Protein AF-A0A3P7K8M2-F1 (afdb_monomer_lite)

Foldseek 3Di:
DQVQLVQCVVCLQQVHDGDPDPVVVVVVVVVDDDDDDDDDPPDDDDPDPVSVVVVVVPPPDPVVVVVVVVVVVVVVPDDPVPDDHTDDDDDDLPDPPNSNLVNQQVVVQVVCVVVVHDGDDSVVSSCVVVVDDDDDVVVVVVVVVLVVVQVVQQDDPVPDTDPHDQQVDWDWDADVVVRDIDTDGDDDDDDDDDPCVVPPDDDPPPPDDD

pLDDT: mean 86.52, std 13.87, range [34.62, 98.0]

InterPro domains:
  IPR019572 Ubiquitin-activating enzyme, SCCH domain [PF10585] (1-126)
  IPR035985 Ubiquitin-activating enzyme-like [SSF69572] (2-187)
  IPR042063 Ubiquitin-activating enzyme E1, SCCH domain [G3DSA:1.10.10.2660] (1-133)

Organism: Onchocerca ochengi (NCBI:txid42157)

Radius of gyration: 31.39 Å; chains: 1; bounding box: 79×56×67 Å

Sequence (210 aa):
NFVWAASILRAQQYGIAPIIDKRKFLAVLKEIHPPPFMPKSDIKIAVTEAEAKQEEKAVADDDVDEKLQSVMMNLAKLNKKMTKPLISIDFEKDDDTNHHMEFITAASNLRADNYQIAPADVMKTKQIAGRIIPAIATTTAAVAGLACIELYKMIGNGNRLPNVPLAVFKNGFLNLALPFFGFSEPIAAPKKKMDISRFGIDSKYRDRRK

Structure (mmCIF, N/CA/C/O backbone):
data_AF-A0A3P7K8M2-F1
#
_entry.id   AF-A0A3P7K8M2-F1
#
loop_
_atom_site.group_PDB
_atom_site.id
_atom_site.type_symbol
_atom_site.label_atom_id
_atom_site.label_alt_id
_atom_site.label_comp_id
_atom_site.label_asym_id
_atom_site.label_en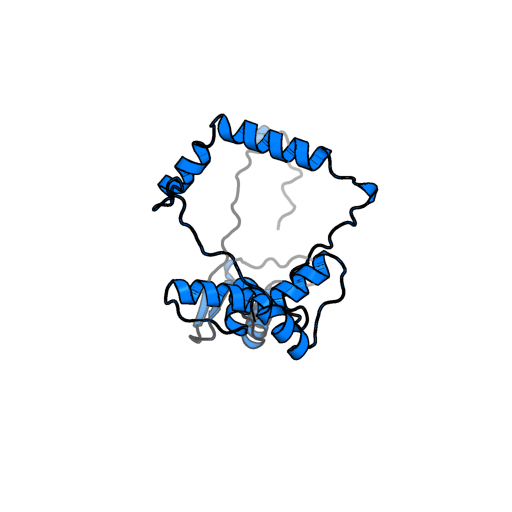tity_id
_atom_site.label_seq_id
_atom_site.pdbx_PDB_ins_code
_atom_site.Cartn_x
_atom_site.Cartn_y
_atom_site.Cartn_z
_atom_site.occupancy
_atom_site.B_iso_or_equiv
_atom_site.auth_seq_id
_atom_site.auth_comp_id
_atom_site.auth_asym_id
_atom_site.auth_atom_id
_atom_site.pdbx_PDB_model_num
ATOM 1 N N . ASN A 1 1 ? -15.699 -8.794 8.020 1.00 89.19 1 ASN A N 1
ATOM 2 C CA . ASN A 1 1 ? -14.260 -8.843 8.370 1.00 89.19 1 ASN A CA 1
ATOM 3 C C . ASN A 1 1 ? -13.745 -7.632 9.141 1.00 89.19 1 ASN A C 1
ATOM 5 O O . ASN A 1 1 ? -12.845 -7.828 9.939 1.00 89.19 1 ASN A O 1
ATOM 9 N N . PHE A 1 2 ? -14.305 -6.420 9.001 1.00 96.62 2 PHE A N 1
ATOM 10 C CA . PHE A 1 2 ? -13.781 -5.232 9.702 1.00 96.62 2 PHE A CA 1
ATOM 11 C C . PHE A 1 2 ? -13.648 -5.412 11.224 1.00 96.62 2 PHE A C 1
ATOM 13 O O . PHE A 1 2 ? -12.542 -5.344 11.745 1.00 96.62 2 PHE A O 1
ATOM 20 N N . VAL A 1 3 ? -14.746 -5.724 11.925 1.00 95.94 3 VAL A N 1
ATOM 21 C CA . VAL A 1 3 ? -14.735 -5.918 13.392 1.00 95.94 3 VAL A CA 1
ATOM 22 C C . VAL A 1 3 ? -13.826 -7.080 13.806 1.00 95.94 3 VAL A C 1
ATOM 24 O O . VAL A 1 3 ? -13.137 -6.994 14.815 1.00 95.94 3 VAL A O 1
ATOM 27 N N . TRP A 1 4 ? -13.790 -8.144 13.001 1.00 95.62 4 TRP A N 1
ATOM 28 C CA . TRP A 1 4 ? -12.929 -9.306 13.221 1.00 95.62 4 TRP A CA 1
ATOM 29 C C . TRP A 1 4 ? -11.447 -8.913 13.223 1.00 95.62 4 TRP A C 1
ATOM 31 O O . TRP A 1 4 ? -10.786 -9.027 14.254 1.00 95.62 4 TRP A O 1
ATOM 41 N N . ALA A 1 5 ? -10.955 -8.359 12.112 1.00 95.94 5 ALA A N 1
ATOM 42 C CA . ALA A 1 5 ? -9.565 -7.932 11.985 1.00 95.94 5 ALA A CA 1
ATOM 43 C C . ALA A 1 5 ? -9.218 -6.829 13.001 1.00 95.94 5 ALA A C 1
ATOM 45 O O . ALA A 1 5 ? -8.189 -6.903 13.666 1.00 95.94 5 ALA A O 1
ATOM 46 N N . ALA A 1 6 ? -10.118 -5.862 13.215 1.00 96.75 6 ALA A N 1
ATOM 47 C CA . ALA A 1 6 ? -9.943 -4.812 14.216 1.00 96.75 6 ALA A CA 1
ATOM 48 C C . ALA A 1 6 ? -9.770 -5.378 15.632 1.00 96.75 6 ALA A C 1
ATOM 50 O O . ALA A 1 6 ? -8.931 -4.891 16.383 1.00 96.75 6 ALA A O 1
ATOM 51 N N . SER A 1 7 ? -10.539 -6.408 16.001 1.00 96.31 7 SER A N 1
ATOM 52 C CA . SER A 1 7 ? -10.447 -7.023 17.328 1.00 96.31 7 SER A CA 1
ATOM 53 C C . SER A 1 7 ? -9.110 -7.732 17.552 1.00 96.31 7 SER A C 1
ATOM 55 O O . SER A 1 7 ? -8.545 -7.622 18.638 1.00 96.31 7 SER A O 1
ATOM 57 N N . ILE A 1 8 ? -8.567 -8.386 16.519 1.00 96.25 8 ILE A N 1
ATOM 58 C CA . ILE A 1 8 ? -7.268 -9.067 16.578 1.00 96.25 8 ILE A CA 1
ATOM 59 C C . ILE A 1 8 ? -6.140 -8.042 16.713 1.00 96.25 8 ILE A C 1
ATOM 61 O O . ILE A 1 8 ? -5.329 -8.140 17.634 1.00 96.25 8 ILE A O 1
ATOM 65 N N . LEU A 1 9 ? -6.143 -7.008 15.867 1.00 96.69 9 LEU A N 1
ATOM 66 C CA . LEU A 1 9 ? -5.163 -5.920 15.918 1.00 96.69 9 LEU A CA 1
ATOM 67 C C . LEU A 1 9 ? -5.230 -5.167 17.252 1.00 96.69 9 LEU A C 1
ATOM 69 O O . LEU A 1 9 ? -4.208 -4.853 17.864 1.00 96.69 9 LEU A O 1
ATOM 73 N N . ARG A 1 10 ? -6.440 -4.929 17.766 1.00 96.06 10 ARG A N 1
ATOM 74 C CA . ARG A 1 10 ? -6.619 -4.303 19.076 1.00 96.06 10 ARG A CA 1
ATOM 75 C C . ARG A 1 10 ? -6.099 -5.194 20.201 1.00 96.06 10 ARG A C 1
ATOM 77 O O . ARG A 1 10 ? -5.451 -4.679 21.102 1.00 96.06 10 ARG A O 1
ATOM 84 N N . ALA A 1 11 ? -6.336 -6.504 20.156 1.00 95.62 11 ALA A N 1
ATOM 85 C CA . ALA A 1 11 ? -5.791 -7.436 21.141 1.00 95.62 11 ALA A CA 1
ATOM 86 C C . ALA A 1 11 ? -4.252 -7.443 21.121 1.00 95.62 11 ALA A C 1
ATOM 88 O O . ALA A 1 11 ? -3.633 -7.338 22.182 1.00 95.62 11 ALA A O 1
ATOM 89 N N . GLN A 1 12 ? -3.641 -7.442 19.930 1.00 95.00 12 GLN A N 1
ATOM 90 C CA . GLN A 1 12 ? -2.190 -7.326 19.751 1.00 95.00 12 GLN A CA 1
ATOM 91 C C . GLN A 1 12 ? -1.633 -6.042 20.378 1.00 95.00 12 GLN A C 1
ATOM 93 O O . GLN A 1 12 ? -0.657 -6.106 21.121 1.00 95.00 12 GLN A O 1
ATOM 98 N N . GLN A 1 13 ? -2.285 -4.895 20.165 1.00 95.50 13 GLN A N 1
ATOM 99 C CA . GLN A 1 13 ? -1.856 -3.612 20.734 1.00 95.50 13 GLN A CA 1
ATOM 100 C C . GLN A 1 13 ? -1.795 -3.631 22.276 1.00 95.50 13 GLN A C 1
ATOM 102 O O . GLN A 1 13 ? -0.966 -2.944 22.872 1.00 95.50 13 GLN A O 1
ATOM 107 N N . TYR A 1 14 ? -2.649 -4.426 22.929 1.00 94.50 14 TYR A N 1
ATOM 108 C CA . TYR A 1 14 ? -2.673 -4.594 24.388 1.00 94.50 14 TYR A CA 1
ATOM 109 C C . TYR A 1 14 ? -1.876 -5.813 24.883 1.00 94.50 14 TYR A C 1
ATOM 111 O O . TYR A 1 14 ? -1.808 -6.041 26.093 1.00 94.50 14 TYR A O 1
ATOM 119 N N . GLY A 1 15 ? -1.288 -6.608 23.983 1.00 92.44 15 GLY A N 1
ATOM 120 C CA . GLY A 1 15 ? -0.608 -7.858 24.330 1.00 92.44 15 GLY A CA 1
ATOM 121 C C . GLY A 1 15 ? -1.547 -8.923 24.910 1.00 92.44 15 GLY A C 1
ATOM 122 O O . GLY A 1 15 ? -1.148 -9.678 25.797 1.00 92.44 15 GLY A O 1
ATOM 123 N N . ILE A 1 16 ? -2.805 -8.956 24.461 1.00 94.19 16 ILE A N 1
ATOM 124 C CA . ILE A 1 16 ? -3.829 -9.918 24.890 1.00 94.19 16 ILE A CA 1
ATOM 125 C C . ILE A 1 16 ? -4.020 -10.964 23.788 1.00 94.19 16 ILE A C 1
ATOM 127 O O . ILE A 1 16 ? -3.966 -10.645 22.601 1.00 94.19 16 ILE A O 1
ATOM 131 N N . ALA A 1 17 ? -4.270 -12.218 24.172 1.00 93.75 17 ALA A N 1
ATOM 132 C CA . ALA A 1 17 ? -4.582 -13.275 23.217 1.00 93.75 17 ALA A CA 1
ATOM 133 C C . ALA A 1 17 ? -5.927 -12.992 22.505 1.00 93.75 17 ALA A C 1
ATOM 135 O O . ALA A 1 17 ? -6.945 -12.823 23.184 1.00 93.75 17 ALA A O 1
ATOM 136 N N . PRO A 1 18 ? -5.964 -12.942 21.161 1.00 94.00 18 PRO A N 1
ATOM 137 C CA . PRO A 1 18 ? -7.192 -12.681 20.419 1.00 94.00 18 PRO A CA 1
ATOM 138 C C . PRO A 1 18 ? -8.139 -13.889 20.420 1.00 94.00 18 PRO A C 1
ATOM 140 O O . PRO A 1 18 ? -7.728 -15.043 20.556 1.00 94.00 18 PRO A O 1
ATOM 143 N N . ILE A 1 19 ? -9.429 -13.633 20.194 1.00 93.12 19 ILE A N 1
ATOM 144 C CA . ILE A 1 19 ? -10.426 -14.686 19.968 1.00 93.12 19 ILE A CA 1
ATOM 145 C C . ILE A 1 19 ? -10.367 -15.102 18.493 1.00 93.12 19 ILE A C 1
ATOM 147 O O . ILE A 1 19 ? -10.917 -14.424 17.633 1.00 93.12 19 ILE A O 1
ATOM 151 N N . ILE A 1 20 ? -9.720 -16.234 18.207 1.00 92.25 20 ILE A N 1
ATOM 152 C CA . ILE A 1 20 ? -9.562 -16.776 16.839 1.00 92.25 20 ILE A CA 1
ATOM 153 C C . ILE A 1 20 ? -10.711 -17.739 16.466 1.00 92.25 20 ILE A C 1
ATOM 155 O O . ILE A 1 20 ? -10.916 -18.087 15.303 1.00 92.25 20 ILE A O 1
ATOM 159 N N . ASP A 1 21 ? -11.533 -18.144 17.437 1.00 94.50 21 ASP A N 1
ATOM 160 C CA . ASP A 1 21 ? -12.733 -18.939 17.172 1.00 94.50 21 ASP A CA 1
ATOM 161 C C . ASP A 1 21 ? -13.889 -18.042 16.702 1.00 94.50 21 ASP A C 1
ATOM 163 O O . ASP A 1 21 ? -14.490 -17.294 17.482 1.00 94.50 21 ASP A O 1
ATOM 167 N N . LYS A 1 22 ? -14.244 -18.172 15.419 1.00 91.50 22 LYS A N 1
ATOM 168 C CA . LYS A 1 22 ? -15.348 -17.432 14.792 1.00 91.50 22 LYS A CA 1
ATOM 169 C C . LYS A 1 22 ? -16.685 -17.627 15.510 1.00 91.50 22 LYS A C 1
ATOM 171 O O . LYS A 1 22 ? -17.480 -16.693 15.549 1.00 91.50 22 LYS A O 1
ATOM 176 N N . ARG A 1 23 ? -16.956 -18.802 16.092 1.00 94.31 23 ARG A N 1
ATOM 177 C CA . ARG A 1 23 ? -18.229 -19.057 16.791 1.00 94.31 23 ARG A CA 1
ATOM 178 C C . ARG A 1 23 ? -18.322 -18.236 18.071 1.00 94.31 23 ARG A C 1
ATOM 180 O O . ARG A 1 23 ? -19.343 -17.594 18.304 1.00 94.31 23 ARG A O 1
ATOM 187 N N . LYS A 1 24 ? -17.242 -18.211 18.859 1.00 94.06 24 LYS A N 1
ATOM 188 C CA . LYS A 1 24 ? -17.157 -17.403 20.086 1.00 94.06 24 LYS A CA 1
ATOM 189 C C . LYS A 1 24 ? -17.243 -15.914 19.780 1.00 94.06 24 LYS A C 1
ATOM 191 O O . LYS A 1 24 ? -17.988 -15.202 20.440 1.00 94.06 24 LYS A O 1
ATOM 196 N N . PHE A 1 25 ? -16.546 -15.459 18.743 1.00 94.06 25 PHE A N 1
ATOM 197 C CA . PHE A 1 25 ? -16.623 -14.069 18.301 1.00 94.06 25 PHE A CA 1
ATOM 198 C C . PHE A 1 25 ? -18.051 -13.648 17.925 1.00 94.06 25 PHE A C 1
ATOM 200 O O . PHE A 1 25 ? -18.522 -12.604 18.369 1.00 94.06 25 PHE A O 1
ATOM 207 N N . LEU A 1 26 ? -18.768 -14.474 17.154 1.00 93.75 26 LEU A N 1
ATOM 208 C CA . LEU A 1 26 ? -20.157 -14.189 16.783 1.00 93.75 26 LEU A CA 1
ATOM 209 C C . LEU A 1 26 ? -21.112 -14.218 17.983 1.00 93.75 26 LEU A C 1
ATOM 211 O O . LEU A 1 26 ? -22.101 -13.492 17.967 1.00 93.75 26 LEU A O 1
ATOM 215 N N . ALA A 1 27 ? -20.840 -15.038 19.002 1.00 94.94 27 ALA A N 1
ATOM 216 C CA . ALA A 1 27 ? -21.622 -15.039 20.236 1.00 94.94 27 ALA A CA 1
ATOM 217 C C . ALA A 1 27 ? -21.480 -13.702 20.980 1.00 94.94 27 ALA A C 1
ATOM 219 O O . ALA A 1 27 ? -22.489 -13.064 21.258 1.00 94.94 27 ALA A O 1
ATOM 220 N N . VAL A 1 28 ? -20.245 -13.226 21.180 1.00 94.19 28 VAL A N 1
ATOM 221 C CA . VAL A 1 28 ? -19.973 -11.926 21.822 1.00 94.19 28 VAL A CA 1
ATOM 222 C C . VAL A 1 28 ? -20.605 -10.775 21.038 1.00 94.19 28 VAL A C 1
ATOM 224 O O . VAL A 1 28 ? -21.207 -9.881 21.622 1.00 94.19 28 VAL A O 1
ATOM 227 N N . LEU A 1 29 ? -20.518 -10.801 19.705 1.00 92.44 29 LEU A N 1
ATOM 228 C CA . LEU A 1 29 ? -21.066 -9.731 18.870 1.00 92.44 29 LEU A CA 1
ATOM 229 C C . LEU A 1 29 ? -22.588 -9.568 19.030 1.00 92.44 29 LEU A C 1
ATOM 231 O O . LEU A 1 29 ? -23.084 -8.452 18.925 1.00 92.44 29 LEU A O 1
ATOM 235 N N . LYS A 1 30 ? -23.322 -10.655 19.301 1.00 94.38 30 LYS A N 1
ATOM 236 C CA . LYS A 1 30 ? -24.781 -10.621 19.510 1.00 94.38 30 LYS A CA 1
ATOM 237 C C . LYS A 1 30 ? -25.192 -9.988 20.838 1.00 94.38 30 LYS A C 1
ATOM 239 O O . LYS A 1 30 ? -26.323 -9.535 20.960 1.00 94.38 30 LYS A O 1
ATOM 244 N N . GLU A 1 31 ? -24.305 -9.979 21.825 1.00 95.25 31 GLU A N 1
ATOM 245 C CA . GLU A 1 31 ? -24.579 -9.399 23.144 1.00 95.25 31 GLU A CA 1
ATOM 246 C C . GLU A 1 31 ? -24.384 -7.873 23.152 1.00 95.25 31 GLU A C 1
ATOM 248 O O . GLU A 1 31 ? -24.897 -7.174 24.029 1.00 95.25 31 GLU A O 1
ATOM 253 N N . ILE A 1 32 ? -23.675 -7.333 22.156 1.00 93.56 32 ILE A N 1
ATOM 254 C CA . ILE A 1 32 ? -23.360 -5.908 22.056 1.00 93.56 32 ILE A CA 1
ATOM 255 C C . ILE A 1 32 ? -24.539 -5.147 21.445 1.00 93.56 32 ILE A C 1
ATOM 257 O O . ILE A 1 32 ? -24.898 -5.346 20.287 1.00 93.56 32 ILE A O 1
ATOM 261 N N . HIS A 1 33 ? -25.076 -4.200 22.212 1.00 93.25 33 HIS A N 1
ATOM 262 C CA . HIS A 1 33 ? -26.150 -3.307 21.784 1.00 93.25 33 HIS A CA 1
ATOM 263 C C . HIS A 1 33 ? -25.619 -1.867 21.743 1.00 93.25 33 HIS A C 1
ATOM 265 O O . HIS A 1 33 ? -25.463 -1.248 22.799 1.00 93.25 33 HIS A O 1
ATOM 271 N N . PRO A 1 34 ? -25.273 -1.329 20.558 1.00 92.19 34 PRO A N 1
ATOM 272 C CA . PRO A 1 34 ? -24.786 0.039 20.455 1.00 92.19 34 PRO A CA 1
ATOM 273 C C . PRO A 1 34 ? -25.909 1.037 20.785 1.00 92.19 34 PRO A C 1
ATOM 275 O O . PRO A 1 34 ? -27.063 0.803 20.415 1.00 92.19 34 PRO A O 1
ATOM 278 N N . PRO A 1 35 ? -25.595 2.158 21.459 1.00 94.25 35 PRO A N 1
ATOM 279 C CA . PRO A 1 35 ? -26.579 3.203 21.704 1.00 94.25 35 PRO A CA 1
ATOM 280 C C . PRO A 1 35 ? -27.063 3.809 20.375 1.00 94.25 35 PRO A C 1
ATOM 282 O O . PRO A 1 35 ? -26.299 3.849 19.403 1.00 94.25 35 PRO A O 1
ATOM 285 N N . PRO A 1 36 ? -28.312 4.304 20.314 1.00 94.19 36 PRO A N 1
ATOM 286 C CA . PRO A 1 36 ? -28.826 4.956 19.118 1.00 94.19 36 PRO A CA 1
ATOM 287 C C . PRO A 1 36 ? -28.003 6.206 18.786 1.00 94.19 36 PRO A C 1
ATOM 289 O O . PRO A 1 36 ? -27.583 6.953 19.672 1.00 94.19 36 PRO A O 1
ATOM 292 N N . PHE A 1 37 ? -27.784 6.445 17.493 1.00 94.00 37 PHE A N 1
ATOM 293 C CA . PHE A 1 37 ? -27.099 7.646 17.028 1.00 94.00 37 PHE A CA 1
ATOM 294 C C . PHE A 1 37 ? -27.989 8.879 17.227 1.00 94.00 37 PHE A C 1
ATOM 296 O O . PHE A 1 37 ? -29.125 8.908 16.756 1.00 94.00 37 PHE A O 1
ATOM 303 N N . MET A 1 38 ? -27.455 9.909 17.886 1.00 91.75 38 MET A N 1
ATOM 304 C CA . MET A 1 38 ? -28.099 11.216 18.016 1.00 91.75 38 MET A CA 1
ATOM 305 C C . MET A 1 38 ? -27.247 12.277 17.304 1.00 91.75 38 MET A C 1
ATOM 307 O O . MET A 1 38 ? -26.095 12.480 17.704 1.00 91.75 38 MET A O 1
ATOM 311 N N . PRO A 1 39 ? -27.767 12.945 16.255 1.00 88.94 39 PRO A N 1
ATOM 312 C CA . PRO A 1 39 ? -27.022 13.976 15.547 1.00 88.94 39 PRO A CA 1
ATOM 313 C C . PRO A 1 39 ? -26.812 15.191 16.454 1.00 88.94 39 PRO A C 1
ATOM 315 O O . PRO A 1 39 ? -27.724 15.621 17.159 1.00 88.94 39 PRO A O 1
ATOM 318 N N . LYS A 1 40 ? -25.601 15.748 16.430 1.00 89.12 40 LYS A N 1
ATOM 319 C CA . LYS A 1 40 ? -25.280 16.995 17.129 1.00 89.12 40 LYS A CA 1
ATOM 320 C C . LYS A 1 40 ? -25.449 18.167 16.167 1.00 89.12 40 LYS A C 1
ATOM 322 O O . LYS A 1 40 ? -24.943 18.105 15.050 1.00 89.12 40 LYS A O 1
ATOM 327 N N . SER A 1 41 ? -26.119 19.221 16.617 1.00 82.69 41 SER A N 1
ATOM 328 C CA . SER A 1 41 ? -26.416 20.414 15.814 1.00 82.69 41 SER A CA 1
ATOM 329 C C . SER A 1 41 ? -25.196 21.312 15.580 1.00 82.69 41 SER A C 1
ATOM 331 O O . SER A 1 41 ? -25.146 22.026 14.586 1.00 82.69 41 SER A O 1
ATOM 333 N N . ASP A 1 42 ? -24.199 21.245 16.465 1.00 81.56 42 ASP A N 1
ATOM 334 C CA . ASP A 1 42 ? -23.084 22.204 16.509 1.00 81.56 42 ASP A CA 1
ATOM 335 C C . ASP A 1 42 ? -21.840 21.743 15.726 1.00 81.56 42 ASP A C 1
ATOM 337 O O . ASP A 1 42 ? -20.745 22.273 15.907 1.00 81.56 42 ASP A O 1
ATOM 341 N N . ILE A 1 43 ? -21.975 20.726 14.868 1.00 81.06 43 ILE A N 1
ATOM 342 C CA . ILE A 1 43 ? -20.861 20.219 14.058 1.00 81.06 43 ILE A CA 1
ATOM 343 C C . ILE A 1 43 ? -20.850 20.948 12.715 1.00 81.06 43 ILE A C 1
ATOM 345 O O . ILE A 1 43 ? -21.719 20.729 11.872 1.00 81.06 43 ILE A O 1
ATOM 349 N N . LYS A 1 44 ? -19.827 21.778 12.494 1.00 81.31 44 LYS A N 1
ATOM 350 C CA . LYS A 1 44 ? -19.514 22.326 11.171 1.00 81.31 44 LYS A CA 1
ATOM 351 C C . LYS A 1 44 ? -18.780 21.273 10.343 1.00 81.31 44 LYS A C 1
ATOM 353 O O . LYS A 1 44 ? -17.894 20.587 10.848 1.00 81.31 44 LYS A O 1
ATOM 358 N N . ILE A 1 45 ? -19.185 21.122 9.087 1.00 83.88 45 ILE A N 1
ATOM 359 C CA . ILE A 1 45 ? -18.551 20.223 8.123 1.00 83.88 45 ILE A CA 1
ATOM 360 C C . ILE A 1 45 ? -18.112 21.090 6.951 1.00 83.88 45 ILE A C 1
ATOM 362 O O . ILE A 1 45 ? -18.960 21.594 6.215 1.00 83.88 45 ILE A O 1
ATOM 366 N N . ALA A 1 46 ? -16.802 21.257 6.787 1.00 85.88 46 ALA A N 1
ATOM 367 C CA . ALA A 1 46 ? -16.246 21.948 5.636 1.00 85.88 46 ALA A CA 1
ATOM 368 C C . ALA A 1 46 ? -16.660 21.247 4.334 1.00 85.88 46 ALA A C 1
ATOM 370 O O . ALA A 1 46 ? -16.526 20.027 4.194 1.00 85.88 46 ALA A O 1
ATOM 371 N N . VAL A 1 47 ? -17.148 22.026 3.371 1.00 87.69 47 VAL A N 1
ATOM 372 C CA . VAL A 1 47 ? -17.580 21.527 2.058 1.00 87.69 47 VAL A CA 1
ATOM 373 C C . VAL A 1 47 ? -16.442 21.641 1.046 1.00 87.69 47 VAL A C 1
ATOM 375 O O . VAL A 1 47 ? -16.367 20.861 0.096 1.00 87.69 47 VAL A O 1
ATOM 378 N N . THR A 1 48 ? -15.515 22.577 1.262 1.00 91.12 48 THR A N 1
ATOM 379 C CA . THR A 1 48 ? -14.349 22.782 0.398 1.00 91.12 48 THR A CA 1
ATOM 380 C C . THR A 1 48 ? -13.028 22.645 1.150 1.00 91.12 48 THR A C 1
ATOM 382 O O . THR A 1 48 ? -12.937 22.866 2.356 1.00 91.12 48 THR A O 1
ATOM 385 N N . GLU A 1 49 ? -11.952 22.343 0.420 1.00 86.38 49 GLU A N 1
ATOM 386 C CA . GLU A 1 49 ? -10.599 22.340 0.996 1.00 86.38 49 GLU A CA 1
ATOM 387 C C . GLU A 1 49 ? -10.172 23.723 1.512 1.00 86.38 49 GLU A C 1
ATOM 389 O O . GLU A 1 49 ? -9.358 23.818 2.430 1.00 86.38 49 GLU A O 1
ATOM 394 N N . ALA A 1 50 ? -10.691 24.801 0.913 1.00 85.38 50 ALA A N 1
ATOM 395 C CA . ALA A 1 50 ? -10.410 26.165 1.347 1.00 85.38 50 ALA A CA 1
ATOM 396 C C . ALA A 1 50 ? -11.059 26.458 2.707 1.00 85.38 50 ALA A C 1
ATOM 398 O O . ALA A 1 50 ? -10.387 26.996 3.585 1.00 85.38 50 ALA A O 1
ATOM 399 N N . GLU A 1 51 ? -12.315 26.041 2.894 1.00 82.69 51 GLU A N 1
ATOM 400 C CA . GLU A 1 51 ? -13.021 26.113 4.178 1.00 82.69 51 GLU A CA 1
ATOM 401 C C . GLU A 1 51 ? -12.328 25.254 5.238 1.00 82.69 51 GLU A C 1
ATOM 403 O O . GLU A 1 51 ? -12.054 25.750 6.325 1.00 82.69 51 GLU A O 1
ATOM 408 N N . ALA A 1 52 ? -11.928 24.020 4.907 1.00 80.75 52 ALA A N 1
ATOM 409 C CA . ALA A 1 52 ? -11.209 23.147 5.839 1.00 80.75 52 ALA A CA 1
ATOM 410 C C . ALA A 1 52 ? -9.894 23.784 6.335 1.00 80.75 52 ALA A C 1
ATOM 412 O O . ALA A 1 52 ? -9.605 23.789 7.530 1.00 80.75 52 ALA A O 1
ATOM 413 N N . LYS A 1 53 ? -9.119 24.403 5.432 1.00 79.88 53 LYS A N 1
ATOM 414 C CA . LYS A 1 53 ? -7.874 25.119 5.778 1.00 79.88 53 LYS A CA 1
ATOM 415 C C . LYS A 1 53 ? -8.108 26.412 6.561 1.00 79.88 53 LYS A C 1
ATOM 417 O O . LYS A 1 53 ? -7.199 26.884 7.245 1.00 79.88 53 LYS A O 1
ATOM 422 N N . GLN A 1 54 ? -9.272 27.040 6.407 1.00 72.75 54 GLN A N 1
ATOM 423 C CA . GLN A 1 54 ? -9.659 28.215 7.188 1.00 72.75 54 GLN A CA 1
ATOM 424 C C . GLN A 1 54 ? -10.108 27.811 8.593 1.00 72.75 54 GLN A C 1
ATOM 426 O O . GLN A 1 54 ? -9.696 28.457 9.554 1.00 72.75 54 GLN A O 1
ATOM 431 N N . GLU A 1 55 ? -10.864 26.719 8.721 1.00 66.19 55 GLU A N 1
ATOM 432 C CA . GLU A 1 55 ? -11.253 26.145 10.010 1.00 66.19 55 GLU A CA 1
ATOM 433 C C . GLU A 1 55 ? -10.028 25.702 10.817 1.00 66.19 55 GLU A C 1
ATOM 435 O O . GLU A 1 55 ? -9.936 26.067 11.982 1.00 66.19 55 GLU A O 1
ATOM 440 N N . GLU A 1 56 ? -9.025 25.060 10.199 1.00 64.94 56 GLU A N 1
ATOM 441 C CA . GLU A 1 56 ? -7.749 24.713 10.860 1.00 64.94 56 GLU A CA 1
ATOM 442 C C . GLU A 1 56 ? -7.024 25.924 11.477 1.00 64.94 56 GLU A C 1
ATOM 444 O O . GLU A 1 56 ? -6.324 25.784 12.479 1.00 64.94 56 GLU A O 1
ATOM 449 N N . LYS A 1 57 ? -7.184 27.120 10.896 1.00 60.38 57 LYS A N 1
ATOM 450 C CA . LYS A 1 57 ? -6.569 28.365 11.389 1.00 60.38 57 LYS A CA 1
ATOM 451 C C . LYS A 1 57 ? -7.436 29.117 12.397 1.00 60.38 57 LYS A C 1
ATOM 453 O O . LYS A 1 57 ? -6.912 29.972 13.104 1.00 60.38 57 LYS A O 1
ATOM 458 N N . ALA A 1 58 ? -8.736 28.836 12.435 1.00 57.59 58 ALA A N 1
ATOM 459 C CA . ALA A 1 58 ? -9.712 29.520 13.278 1.00 57.59 58 ALA A CA 1
ATOM 460 C C . ALA A 1 58 ? -9.905 28.858 14.655 1.00 57.59 58 ALA A C 1
ATOM 462 O O . ALA A 1 58 ? -10.622 29.408 15.484 1.00 57.59 58 ALA A O 1
ATOM 463 N N . VAL A 1 59 ? -9.257 27.715 14.927 1.00 56.09 59 VAL A N 1
ATOM 464 C CA . VAL A 1 59 ? -9.273 27.035 16.240 1.00 56.09 59 VAL A CA 1
ATOM 465 C C . VAL A 1 59 ? -8.344 27.738 17.248 1.00 56.09 59 VAL A C 1
ATOM 467 O O . VAL A 1 59 ? -7.424 27.143 17.801 1.00 56.09 59 VAL A O 1
ATOM 470 N N . ALA A 1 60 ? -8.568 29.031 17.458 1.00 52.72 60 ALA A N 1
ATOM 471 C CA . ALA A 1 60 ? -8.089 29.788 18.609 1.00 52.72 60 ALA A CA 1
ATOM 472 C C . ALA A 1 60 ? -9.341 30.232 19.380 1.00 52.72 60 ALA A C 1
ATOM 474 O O . ALA A 1 60 ? -9.785 31.369 19.248 1.00 52.72 60 ALA A O 1
ATOM 475 N N . ASP A 1 61 ? -9.971 29.281 20.069 1.00 57.91 61 ASP A N 1
ATOM 476 C CA . ASP A 1 61 ? -11.215 29.470 20.820 1.00 57.91 61 ASP A CA 1
ATOM 477 C C . ASP A 1 61 ? -10.993 28.995 22.265 1.00 57.91 61 ASP A C 1
ATOM 479 O O . ASP A 1 61 ? -10.446 27.906 22.470 1.00 57.91 61 ASP A O 1
ATOM 483 N N . ASP A 1 62 ? -11.395 29.798 23.255 1.00 56.16 62 ASP A N 1
ATOM 484 C CA . ASP A 1 62 ? -11.120 29.589 24.692 1.00 56.16 62 ASP A CA 1
ATOM 485 C C . ASP A 1 62 ? -11.664 28.233 25.224 1.00 56.16 62 ASP A C 1
ATOM 487 O O . ASP A 1 62 ? -11.127 27.658 26.172 1.00 56.16 62 ASP A O 1
ATOM 491 N N . ASP A 1 63 ? -12.680 27.653 24.570 1.00 67.81 63 ASP A N 1
ATOM 492 C CA . ASP A 1 63 ? -13.276 26.338 24.889 1.00 67.81 63 ASP A CA 1
ATOM 493 C C . ASP A 1 63 ? -12.323 25.151 24.609 1.00 67.81 63 ASP A C 1
ATOM 495 O O . ASP A 1 63 ? -12.418 24.080 25.222 1.00 67.81 63 ASP A O 1
ATOM 499 N N . VAL A 1 64 ? -11.355 25.318 23.701 1.00 71.50 64 VAL A N 1
ATOM 500 C CA . VAL A 1 64 ? -10.357 24.277 23.405 1.00 71.50 64 VAL A CA 1
ATOM 501 C C . VAL A 1 64 ? -9.374 24.130 24.559 1.00 71.50 64 VAL A C 1
ATOM 503 O O . VAL A 1 64 ? -9.027 23.001 24.923 1.00 71.50 64 VAL A O 1
ATOM 506 N N . ASP A 1 65 ? -8.976 25.242 25.174 1.00 79.50 65 ASP A N 1
ATOM 507 C CA . ASP A 1 65 ? -8.036 25.249 26.291 1.00 79.50 65 ASP A CA 1
ATOM 508 C C . ASP A 1 65 ? -8.663 24.654 27.556 1.00 79.50 65 ASP A C 1
ATOM 510 O O . ASP A 1 65 ? -8.028 23.834 28.226 1.00 79.50 65 ASP A O 1
ATOM 514 N N . GLU A 1 66 ? -9.932 24.956 27.852 1.00 83.25 66 GLU A N 1
ATOM 515 C CA . GLU A 1 66 ? -10.650 24.338 28.975 1.00 83.25 66 GLU A CA 1
ATOM 516 C C . GLU A 1 66 ? -10.804 22.819 28.796 1.00 83.25 66 GLU A C 1
ATOM 518 O O . GLU A 1 66 ? -10.510 22.030 29.708 1.00 83.25 66 GLU A O 1
ATOM 523 N N . LYS A 1 67 ? -11.197 22.369 27.595 1.00 83.88 67 LYS A N 1
ATOM 524 C CA . LYS A 1 67 ? -11.280 20.935 27.276 1.00 83.88 67 LYS A CA 1
ATOM 525 C C . LYS A 1 67 ? -9.916 20.266 27.368 1.00 83.88 67 LYS A C 1
ATOM 527 O O . LYS A 1 67 ? -9.817 19.189 27.964 1.00 83.88 67 LYS A O 1
ATOM 532 N N . LEU A 1 68 ? -8.864 20.892 26.845 1.00 87.75 68 LEU A N 1
ATOM 533 C CA . LEU A 1 68 ? -7.501 20.377 26.928 1.00 87.75 68 LEU A CA 1
ATOM 534 C C . LEU A 1 68 ? -7.047 20.241 28.387 1.00 87.75 68 LEU A C 1
ATOM 536 O O . LEU A 1 68 ? -6.567 19.173 28.776 1.00 87.75 68 LEU A O 1
ATOM 540 N N . GLN A 1 69 ? -7.275 21.262 29.218 1.00 88.12 69 GLN A N 1
ATOM 541 C CA . GLN A 1 69 ? -6.964 21.216 30.648 1.00 88.12 69 GLN A CA 1
ATOM 542 C C . GLN A 1 69 ? -7.717 20.088 31.360 1.00 88.12 69 GLN A C 1
ATOM 544 O O . GLN A 1 69 ? -7.117 19.346 32.144 1.00 88.12 69 GLN A O 1
ATOM 549 N N . SER A 1 70 ? -9.002 19.892 31.053 1.00 89.75 70 SER A N 1
ATOM 550 C CA . SER A 1 70 ? -9.793 18.802 31.636 1.00 89.75 70 SER A CA 1
ATOM 551 C C . SER A 1 70 ? -9.214 17.418 31.296 1.00 89.75 70 SER A C 1
ATOM 553 O O . SER A 1 70 ? -9.087 16.553 32.171 1.00 89.75 70 SER A O 1
ATOM 555 N N . VAL A 1 71 ? -8.774 17.216 30.048 1.00 90.56 71 VAL A N 1
ATOM 556 C CA . VAL A 1 71 ? -8.127 15.976 29.600 1.00 90.56 71 VAL A CA 1
ATOM 557 C C . VAL A 1 71 ? -6.782 15.793 30.300 1.00 90.56 71 VAL A C 1
ATOM 559 O O . VAL A 1 71 ? -6.498 14.701 30.793 1.00 90.56 71 VAL A O 1
ATOM 562 N N . MET A 1 72 ? -5.979 16.853 30.424 1.00 89.94 72 MET A N 1
ATOM 563 C CA . MET A 1 72 ? -4.702 16.812 31.142 1.00 89.94 72 MET A CA 1
ATOM 564 C C . MET A 1 72 ? -4.881 16.439 32.616 1.00 89.94 72 MET A C 1
ATOM 566 O O . MET A 1 72 ? -4.147 15.588 33.121 1.00 89.94 72 MET A O 1
ATOM 570 N N . MET A 1 73 ? -5.879 17.006 33.302 1.00 90.75 73 MET A N 1
ATOM 571 C CA . MET A 1 73 ? -6.186 16.641 34.688 1.00 90.75 73 MET A CA 1
ATOM 572 C C . MET A 1 73 ? -6.603 15.172 34.812 1.00 90.75 73 MET A C 1
ATOM 574 O O . MET A 1 73 ? -6.180 14.489 35.745 1.00 90.75 73 MET A O 1
ATOM 578 N N . ASN A 1 74 ? -7.396 14.657 33.870 1.00 89.06 74 ASN A N 1
ATOM 579 C CA . ASN A 1 74 ? -7.783 13.245 33.851 1.00 89.06 74 ASN A CA 1
ATOM 580 C C . ASN A 1 74 ? -6.581 12.321 33.604 1.00 89.06 74 ASN A C 1
ATOM 582 O O . ASN A 1 74 ? -6.448 11.294 34.268 1.00 89.06 74 ASN A O 1
ATOM 586 N N . LEU A 1 75 ? -5.663 12.714 32.717 1.00 86.94 75 LEU A N 1
ATOM 587 C CA . LEU A 1 75 ? -4.408 11.999 32.474 1.00 86.94 75 LEU A CA 1
ATOM 588 C C . LEU A 1 75 ? -3.459 12.038 33.679 1.00 86.94 75 LEU A C 1
ATOM 590 O O . LEU A 1 75 ? -2.795 11.044 33.962 1.00 86.94 75 LEU A O 1
ATOM 594 N N . ALA A 1 76 ? -3.417 13.142 34.426 1.00 87.25 76 ALA A N 1
ATOM 595 C CA . ALA A 1 76 ? -2.598 13.261 35.632 1.00 87.25 76 ALA A CA 1
ATOM 596 C C . ALA A 1 76 ? -3.082 12.350 36.776 1.00 87.25 76 ALA A C 1
ATOM 598 O O . ALA A 1 76 ? -2.270 11.882 37.574 1.00 87.25 76 ALA A O 1
ATOM 599 N N . LYS A 1 77 ? -4.389 12.061 36.837 1.00 86.75 77 LYS A N 1
ATOM 600 C CA . LYS A 1 77 ? -4.995 11.148 37.824 1.00 86.75 77 LYS A CA 1
ATOM 601 C C . LYS A 1 77 ? -4.727 9.665 37.531 1.00 86.75 77 LYS A C 1
ATOM 603 O O . LYS A 1 77 ? -4.944 8.826 38.403 1.00 86.75 77 LYS A O 1
ATOM 608 N N . LEU A 1 78 ? -4.276 9.318 36.323 1.00 84.00 78 LEU A N 1
ATOM 609 C CA . LEU A 1 78 ? -4.003 7.932 35.943 1.00 84.00 78 LEU A CA 1
ATOM 610 C C . LEU A 1 78 ? -2.732 7.400 36.624 1.00 84.00 78 LEU A C 1
ATOM 612 O O . LEU A 1 78 ? -1.648 7.980 36.542 1.00 84.00 78 LEU A O 1
ATOM 616 N N . ASN A 1 79 ? -2.852 6.237 37.264 1.00 81.00 79 ASN A N 1
ATOM 617 C CA . ASN A 1 79 ? -1.727 5.573 37.912 1.00 81.00 79 ASN A CA 1
ATOM 618 C C . ASN A 1 79 ? -0.825 4.873 36.879 1.00 81.00 79 ASN A C 1
ATOM 620 O O . ASN A 1 79 ? -1.092 3.746 36.458 1.00 81.00 79 ASN A O 1
ATOM 624 N N . LYS A 1 80 ? 0.294 5.516 36.530 1.00 73.62 80 LYS A N 1
ATOM 625 C CA . LYS A 1 80 ? 1.291 5.001 35.572 1.00 73.62 80 LYS A CA 1
ATOM 626 C C . LYS A 1 80 ? 1.903 3.647 35.962 1.00 73.62 80 LYS A C 1
ATOM 628 O O . LYS A 1 80 ? 2.414 2.945 35.098 1.00 73.62 80 LYS A O 1
ATOM 633 N N . LYS A 1 81 ? 1.853 3.249 37.243 1.00 72.62 81 LYS A N 1
ATOM 634 C CA . LYS A 1 81 ? 2.385 1.950 37.701 1.00 72.62 81 LYS A CA 1
ATOM 635 C C . LYS A 1 81 ? 1.486 0.765 37.327 1.00 72.62 81 LYS A C 1
ATOM 637 O O . LYS A 1 81 ? 1.949 -0.368 37.360 1.00 72.62 81 LYS A O 1
ATOM 642 N N . MET A 1 82 ? 0.220 1.014 36.980 1.00 70.50 82 MET A N 1
ATOM 643 C CA . MET A 1 82 ? -0.736 -0.023 36.565 1.00 70.50 82 MET A CA 1
ATOM 644 C C . MET A 1 82 ? -0.853 -0.168 35.042 1.00 70.50 82 MET A C 1
ATOM 646 O O . MET A 1 82 ? -1.469 -1.117 34.561 1.00 70.50 82 MET A O 1
ATOM 650 N N . THR A 1 83 ? -0.282 0.756 34.268 1.00 74.50 83 THR A N 1
ATOM 651 C CA . THR A 1 83 ? -0.412 0.771 32.808 1.00 74.50 83 THR A CA 1
ATOM 652 C C . THR A 1 83 ? 0.749 0.032 32.153 1.00 74.50 83 THR A C 1
ATOM 654 O O . THR A 1 83 ? 1.899 0.453 32.274 1.00 74.50 83 THR A O 1
ATOM 657 N N . LYS A 1 84 ? 0.456 -1.055 31.431 1.00 82.56 84 LYS A N 1
ATOM 658 C CA . LYS A 1 84 ? 1.426 -1.689 30.529 1.00 82.56 84 LYS A CA 1
ATOM 659 C C . LYS A 1 84 ? 1.619 -0.817 29.280 1.00 82.56 84 LYS A C 1
ATOM 661 O O . LYS A 1 84 ? 0.642 -0.209 28.832 1.00 82.56 84 LYS A O 1
ATOM 666 N N . PRO A 1 85 ? 2.835 -0.749 28.711 1.00 86.88 85 PRO A N 1
ATOM 667 C CA . PRO A 1 85 ? 3.038 -0.078 27.435 1.00 86.88 85 PRO A CA 1
ATOM 668 C C . PRO A 1 85 ? 2.233 -0.788 26.343 1.00 86.88 85 PRO A C 1
ATOM 670 O O . PRO A 1 85 ? 2.125 -2.015 26.338 1.00 86.88 85 PRO A O 1
ATOM 673 N N . LEU A 1 86 ? 1.658 -0.005 25.433 1.00 92.19 86 LEU A N 1
ATOM 674 C CA . LEU A 1 86 ? 1.003 -0.538 24.244 1.00 92.19 86 LEU A CA 1
ATOM 675 C C . LEU A 1 86 ? 2.059 -0.978 23.229 1.00 92.19 86 LEU A C 1
ATOM 677 O O . LEU A 1 86 ? 3.122 -0.366 23.125 1.00 92.19 86 LEU A O 1
ATOM 681 N N . ILE A 1 87 ? 1.736 -2.016 22.469 1.00 94.38 87 ILE A N 1
ATOM 682 C CA . ILE A 1 87 ? 2.569 -2.526 21.383 1.00 94.38 87 ILE A CA 1
ATOM 683 C C . ILE A 1 87 ? 2.138 -1.819 20.097 1.00 94.38 87 ILE A C 1
ATOM 685 O O . ILE A 1 87 ? 0.966 -1.877 19.719 1.00 94.38 87 ILE A O 1
ATOM 689 N N . SER A 1 88 ? 3.060 -1.119 19.436 1.00 95.69 88 SER A N 1
ATOM 690 C CA . SER A 1 88 ? 2.800 -0.547 18.114 1.00 95.69 88 SER A CA 1
ATOM 691 C C . SER A 1 88 ? 2.643 -1.659 17.081 1.00 95.69 88 SER A C 1
ATOM 693 O O . SER A 1 88 ? 3.350 -2.664 17.119 1.00 95.69 88 SER A O 1
ATOM 695 N N . ILE A 1 89 ? 1.703 -1.477 16.158 1.00 96.06 89 ILE A N 1
ATOM 696 C CA . ILE A 1 89 ? 1.548 -2.371 15.013 1.00 96.06 89 ILE A CA 1
ATOM 697 C C . ILE A 1 89 ? 2.422 -1.823 13.892 1.00 96.06 89 ILE A C 1
ATOM 699 O O . ILE A 1 89 ? 2.161 -0.729 13.388 1.00 96.06 89 ILE A O 1
ATOM 703 N N . ASP A 1 90 ? 3.432 -2.594 13.504 1.00 96.19 90 ASP A N 1
ATOM 704 C CA . ASP A 1 90 ? 4.264 -2.286 12.348 1.00 96.19 90 ASP A CA 1
ATOM 705 C C . ASP A 1 90 ? 3.593 -2.839 11.094 1.00 96.19 90 ASP A C 1
ATOM 707 O O . ASP A 1 90 ? 3.342 -4.038 10.973 1.00 96.19 90 ASP A O 1
ATOM 711 N N . PHE A 1 91 ? 3.253 -1.947 10.165 1.00 95.69 91 PHE A N 1
ATOM 712 C CA . PHE A 1 91 ? 2.541 -2.327 8.954 1.00 95.69 91 PHE A CA 1
ATOM 713 C C . PHE A 1 91 ? 3.414 -3.200 8.045 1.00 95.69 91 PHE A C 1
ATOM 715 O O . PHE A 1 91 ? 4.369 -2.726 7.435 1.00 95.69 91 PHE A O 1
ATOM 722 N N . GLU A 1 92 ? 3.010 -4.457 7.902 1.00 95.62 92 GLU A N 1
ATOM 723 C CA . GLU A 1 92 ? 3.522 -5.399 6.911 1.00 95.62 92 GLU A CA 1
ATOM 724 C C . GLU A 1 92 ? 2.397 -5.797 5.948 1.00 95.62 92 GLU A C 1
ATOM 726 O O . GLU A 1 92 ? 1.344 -6.282 6.368 1.00 95.62 92 GLU A O 1
ATOM 731 N N . LYS A 1 93 ? 2.616 -5.565 4.654 1.00 92.75 93 LYS A N 1
ATOM 732 C CA . LYS A 1 93 ? 1.650 -5.811 3.573 1.00 92.75 93 LYS A CA 1
ATOM 733 C C . LYS A 1 93 ? 1.797 -7.207 2.970 1.00 92.75 93 LYS A C 1
ATOM 735 O O . LYS A 1 93 ? 0.850 -7.686 2.350 1.00 92.75 93 LYS A O 1
ATOM 740 N N . ASP A 1 94 ? 2.972 -7.823 3.101 1.00 92.50 94 ASP A N 1
ATOM 741 C CA . ASP A 1 94 ? 3.335 -9.078 2.435 1.00 92.50 94 ASP A CA 1
ATOM 742 C C . ASP A 1 94 ? 3.063 -10.330 3.284 1.00 92.50 94 ASP A C 1
ATOM 744 O O . ASP A 1 94 ? 3.141 -11.441 2.768 1.00 92.50 94 ASP A O 1
ATOM 748 N N . ASP A 1 95 ? 2.651 -10.149 4.539 1.00 94.62 95 ASP A N 1
ATOM 749 C CA . ASP A 1 95 ? 2.175 -11.214 5.421 1.00 94.62 95 ASP A CA 1
ATOM 750 C C . ASP A 1 95 ? 0.639 -11.220 5.484 1.00 94.62 95 ASP A C 1
ATOM 752 O O . ASP A 1 95 ? 0.011 -10.332 6.060 1.00 94.62 95 ASP A O 1
ATOM 756 N N . ASP A 1 96 ? 0.028 -12.246 4.893 1.00 92.25 96 ASP A N 1
ATOM 757 C CA . ASP A 1 96 ? -1.429 -12.389 4.830 1.00 92.25 96 ASP A CA 1
ATOM 758 C C . ASP A 1 96 ? -2.041 -12.910 6.154 1.00 92.25 96 ASP A C 1
ATOM 760 O O . ASP A 1 96 ? -3.265 -12.986 6.283 1.00 92.25 96 ASP A O 1
ATOM 764 N N . THR A 1 97 ? -1.219 -13.256 7.154 1.00 93.31 97 THR A N 1
ATOM 765 C CA . THR A 1 97 ? -1.660 -13.800 8.453 1.00 93.31 97 THR A CA 1
ATOM 766 C C . THR A 1 97 ? -1.798 -12.743 9.551 1.00 93.31 97 THR A C 1
ATOM 768 O O . THR A 1 97 ? -2.477 -12.980 10.547 1.00 93.31 97 THR A O 1
ATOM 771 N N . ASN A 1 98 ? -1.214 -11.556 9.366 1.00 94.25 98 ASN A N 1
ATOM 772 C CA . ASN A 1 98 ? -1.218 -10.478 10.364 1.00 94.25 98 ASN A CA 1
ATOM 773 C C . ASN A 1 98 ? -2.507 -9.632 10.390 1.00 94.25 98 ASN A C 1
ATOM 775 O O . ASN A 1 98 ? -2.642 -8.731 11.214 1.00 94.25 98 ASN A O 1
ATOM 779 N N . HIS A 1 99 ? -3.456 -9.893 9.487 1.00 95.38 99 HIS A N 1
ATOM 780 C CA . HIS A 1 99 ? -4.735 -9.183 9.370 1.00 95.38 99 HIS A CA 1
ATOM 781 C C . HIS A 1 99 ? -4.653 -7.673 9.049 1.00 95.38 99 HIS A C 1
ATOM 783 O O . HIS A 1 99 ? -5.688 -7.000 9.046 1.00 95.38 99 HIS A O 1
ATOM 789 N N . HIS A 1 100 ? -3.483 -7.123 8.699 1.00 96.75 100 HIS A N 1
ATOM 790 C CA . HIS A 1 100 ? -3.342 -5.714 8.306 1.00 96.75 100 HIS A CA 1
ATOM 791 C C . HIS A 1 100 ? -4.144 -5.417 7.038 1.00 96.75 100 HIS A C 1
ATOM 793 O O . HIS A 1 100 ? -5.010 -4.537 7.016 1.00 96.75 100 HIS A O 1
ATOM 799 N N . MET A 1 101 ? -3.897 -6.195 5.980 1.00 96.56 101 MET A N 1
ATOM 800 C CA . MET A 1 101 ? -4.577 -6.010 4.701 1.00 96.56 101 MET A CA 1
ATOM 801 C C . MET A 1 101 ? -6.064 -6.360 4.780 1.00 96.56 101 MET A C 1
ATOM 803 O O . MET A 1 101 ? -6.874 -5.712 4.114 1.00 96.56 101 MET A O 1
ATOM 807 N N . GLU A 1 102 ? -6.443 -7.323 5.624 1.00 95.81 102 GLU A N 1
ATOM 808 C CA . GLU A 1 102 ? -7.848 -7.655 5.876 1.00 95.81 102 GLU A CA 1
ATOM 809 C C . GLU A 1 102 ? -8.590 -6.472 6.514 1.00 95.81 102 GLU A C 1
ATOM 811 O O . GLU A 1 102 ? -9.686 -6.120 6.067 1.00 95.81 102 GLU A O 1
ATOM 816 N N . PHE A 1 103 ? -7.980 -5.821 7.511 1.00 97.25 103 PHE A N 1
ATOM 817 C CA . PHE A 1 103 ? -8.540 -4.633 8.149 1.00 97.25 103 PHE A CA 1
ATOM 818 C C . PHE A 1 103 ? -8.678 -3.471 7.161 1.00 97.25 103 PHE A C 1
ATOM 820 O O . PHE A 1 103 ? -9.772 -2.925 7.025 1.00 97.25 103 PHE A O 1
ATOM 827 N N . ILE A 1 104 ? -7.607 -3.125 6.436 1.00 97.31 104 ILE A N 1
ATOM 828 C CA . ILE A 1 104 ? -7.600 -1.995 5.490 1.00 97.31 104 ILE A CA 1
ATOM 829 C C . ILE A 1 104 ? -8.633 -2.210 4.379 1.00 97.31 104 ILE A C 1
ATOM 831 O O . ILE A 1 104 ? -9.415 -1.307 4.083 1.00 97.31 104 ILE A O 1
ATOM 835 N N . THR A 1 105 ? -8.684 -3.413 3.801 1.00 97.44 105 THR A N 1
ATOM 836 C CA . THR A 1 105 ? -9.640 -3.744 2.732 1.00 97.44 105 THR A CA 1
ATOM 837 C C . THR A 1 105 ? -11.075 -3.660 3.238 1.00 97.44 105 THR A C 1
ATOM 839 O O . THR A 1 105 ? -11.919 -3.027 2.606 1.00 97.44 105 THR A O 1
ATOM 842 N N . ALA A 1 106 ? -11.367 -4.239 4.407 1.00 97.56 106 ALA A N 1
ATOM 843 C CA . ALA A 1 106 ? -12.711 -4.189 4.971 1.00 97.56 106 ALA A CA 1
ATOM 844 C C . ALA A 1 106 ? -13.129 -2.759 5.351 1.00 97.56 106 ALA A C 1
ATOM 846 O O . ALA A 1 106 ? -14.263 -2.371 5.083 1.00 97.56 106 ALA A O 1
ATOM 847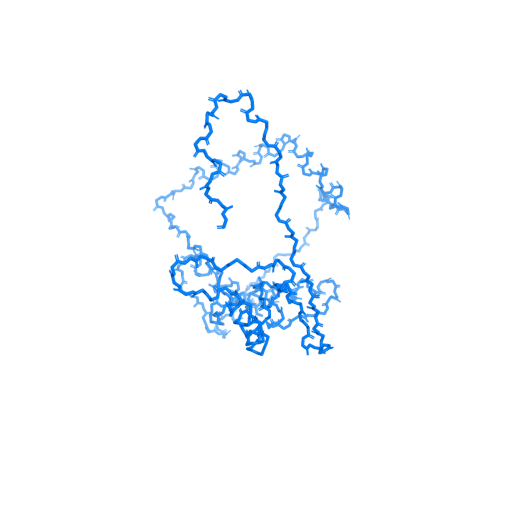 N N . ALA A 1 107 ? -12.226 -1.968 5.937 1.00 97.75 107 ALA A N 1
ATOM 848 C CA . ALA A 1 107 ? -12.479 -0.575 6.298 1.00 97.75 107 ALA A CA 1
ATOM 849 C C . ALA A 1 107 ? -12.751 0.292 5.059 1.00 97.75 107 ALA A C 1
ATOM 851 O O . ALA A 1 107 ? -13.730 1.038 5.022 1.00 97.75 107 ALA A O 1
ATOM 852 N N . SER A 1 108 ? -11.911 0.154 4.028 1.00 97.69 108 SER A N 1
ATOM 853 C CA . SER A 1 108 ? -12.066 0.854 2.752 1.00 97.69 108 SER A CA 1
ATOM 854 C C . SER A 1 108 ? -13.385 0.491 2.074 1.00 97.69 108 SER A C 1
ATOM 856 O O . SER A 1 108 ? -14.110 1.383 1.648 1.00 97.69 108 SER A O 1
ATOM 858 N N . ASN A 1 109 ? -13.735 -0.796 2.020 1.00 97.81 109 ASN A N 1
ATOM 859 C CA . ASN A 1 109 ? -14.971 -1.250 1.381 1.00 97.81 109 ASN A CA 1
ATOM 860 C C . ASN A 1 109 ? -16.230 -0.809 2.138 1.00 97.81 109 ASN A C 1
ATOM 862 O O . ASN A 1 109 ? -17.199 -0.426 1.495 1.00 97.81 109 ASN A O 1
ATOM 866 N N . LEU A 1 110 ? -16.219 -0.786 3.478 1.00 98.00 110 LEU A N 1
ATOM 867 C CA . LEU A 1 110 ? -17.334 -0.224 4.255 1.00 98.00 110 LEU A CA 1
ATOM 868 C C . LEU A 1 110 ? -17.509 1.277 3.993 1.00 98.00 110 LEU A C 1
ATOM 870 O O . LEU A 1 110 ? -18.629 1.758 3.859 1.00 98.00 110 LEU A O 1
ATOM 874 N N . ARG A 1 111 ? -16.405 2.030 3.887 1.00 97.81 111 ARG A N 1
ATOM 875 C CA . ARG A 1 111 ? -16.479 3.445 3.509 1.00 97.81 111 ARG A CA 1
ATOM 876 C C . ARG A 1 111 ? -16.970 3.609 2.072 1.00 97.81 111 ARG A C 1
ATOM 878 O O . ARG A 1 111 ? -17.745 4.519 1.820 1.00 97.81 111 ARG A O 1
ATOM 885 N N . ALA A 1 112 ? -16.529 2.758 1.151 1.00 97.50 112 ALA A N 1
ATOM 886 C CA . ALA A 1 112 ? -16.965 2.780 -0.240 1.00 97.50 112 ALA A CA 1
ATOM 887 C C . ALA A 1 112 ? -18.482 2.560 -0.357 1.00 97.50 112 ALA A C 1
ATOM 889 O O . ALA A 1 112 ? -19.146 3.317 -1.060 1.00 97.50 112 ALA A O 1
ATOM 890 N N . ASP A 1 113 ? -19.031 1.613 0.408 1.00 97.56 113 ASP A N 1
ATOM 891 C CA . ASP A 1 113 ? -20.465 1.303 0.444 1.00 97.56 113 ASP A CA 1
ATOM 892 C C . ASP A 1 113 ? -21.314 2.514 0.873 1.00 97.56 113 ASP A C 1
ATOM 894 O O . ASP A 1 113 ? -22.302 2.844 0.218 1.00 97.56 113 ASP A O 1
ATOM 898 N N . ASN A 1 114 ? -20.855 3.281 1.874 1.00 97.88 114 ASN A N 1
ATOM 899 C CA . ASN A 1 114 ? -21.519 4.523 2.304 1.00 97.88 114 ASN A CA 1
ATOM 900 C C . ASN A 1 114 ? -21.682 5.565 1.179 1.00 97.88 114 ASN A C 1
ATOM 902 O O . ASN A 1 114 ? -22.575 6.407 1.255 1.00 97.88 114 ASN A O 1
ATOM 906 N N . TYR A 1 115 ? -20.816 5.536 0.161 1.00 97.38 115 TYR A N 1
ATOM 907 C CA . TYR A 1 115 ? -20.821 6.473 -0.968 1.00 97.38 115 TYR A CA 1
ATOM 908 C C . TYR A 1 115 ? -21.138 5.792 -2.308 1.00 97.38 115 TYR A C 1
ATOM 910 O O . TYR A 1 115 ? -20.911 6.393 -3.356 1.00 97.38 115 TYR A O 1
ATOM 918 N N . GLN A 1 116 ? -21.638 4.548 -2.296 1.00 97.12 116 GLN A N 1
ATOM 919 C CA . GLN A 1 116 ? -21.940 3.762 -3.504 1.00 97.12 116 GLN A CA 1
ATOM 920 C C . GLN A 1 116 ? -20.736 3.596 -4.453 1.00 97.12 116 GLN A C 1
ATOM 922 O O . GLN A 1 116 ? -20.877 3.498 -5.673 1.00 97.12 116 GLN A O 1
ATOM 927 N N . ILE A 1 117 ? -19.528 3.558 -3.894 1.00 97.62 117 ILE A N 1
ATOM 928 C CA . ILE A 1 117 ? -18.291 3.299 -4.629 1.00 97.62 117 ILE A CA 1
ATOM 929 C C . ILE A 1 117 ? -18.088 1.783 -4.709 1.00 97.62 117 ILE A C 1
ATOM 931 O O . ILE A 1 117 ? -18.255 1.069 -3.721 1.00 97.62 117 ILE A O 1
ATOM 935 N N . ALA A 1 118 ? -17.694 1.281 -5.882 1.00 97.44 118 ALA A N 1
ATOM 936 C CA . ALA A 1 118 ? -17.454 -0.146 -6.076 1.00 97.44 118 ALA A CA 1
ATOM 937 C C . ALA A 1 118 ? -16.352 -0.670 -5.125 1.00 97.44 118 ALA A C 1
ATOM 939 O O . ALA A 1 118 ? -15.276 -0.062 -5.049 1.00 97.44 118 ALA A O 1
ATOM 940 N N . PRO A 1 119 ? -16.577 -1.802 -4.430 1.00 96.44 119 PRO A N 1
ATOM 941 C CA . PRO A 1 119 ? -15.591 -2.365 -3.516 1.00 96.44 119 PRO A CA 1
ATOM 942 C C . PRO A 1 119 ? -14.353 -2.873 -4.266 1.00 96.44 119 PRO A C 1
ATOM 944 O O . PRO A 1 119 ? -14.416 -3.261 -5.435 1.00 96.44 119 PRO A O 1
ATOM 947 N N . ALA A 1 120 ? -13.218 -2.899 -3.571 1.00 96.12 120 ALA A N 1
ATOM 948 C CA . ALA A 1 120 ? -11.965 -3.455 -4.068 1.00 96.12 120 ALA A CA 1
ATOM 949 C C . ALA A 1 120 ? -11.658 -4.798 -3.391 1.00 96.12 120 ALA A C 1
ATOM 951 O O . ALA A 1 120 ? -12.003 -5.028 -2.230 1.00 96.12 120 ALA A O 1
ATOM 952 N N . ASP A 1 121 ? -10.991 -5.692 -4.114 1.00 95.31 121 ASP A N 1
ATOM 953 C CA . ASP A 1 121 ? -10.457 -6.922 -3.542 1.00 95.31 121 ASP A CA 1
ATOM 954 C C . ASP A 1 121 ? -9.197 -6.640 -2.700 1.00 95.31 121 ASP A C 1
ATOM 956 O O . ASP A 1 121 ? -8.652 -5.527 -2.665 1.00 95.31 121 ASP A O 1
ATOM 960 N N . VAL A 1 122 ? -8.725 -7.668 -1.990 1.00 93.25 122 VAL A N 1
ATOM 961 C CA . VAL A 1 122 ? -7.525 -7.553 -1.149 1.00 93.25 122 VAL A CA 1
ATOM 962 C C . VAL A 1 122 ? -6.297 -7.242 -2.003 1.00 93.25 122 VAL A C 1
ATOM 964 O O . VAL A 1 122 ? -5.467 -6.438 -1.590 1.00 93.25 122 VAL A O 1
ATOM 967 N N . MET A 1 123 ? -6.194 -7.808 -3.210 1.00 93.50 123 MET A N 1
ATOM 968 C CA . MET A 1 123 ? -5.047 -7.597 -4.094 1.00 93.50 123 MET A CA 1
ATOM 969 C C . MET A 1 123 ? -4.951 -6.146 -4.580 1.00 93.50 123 MET A C 1
ATOM 971 O O . MET A 1 123 ? -3.889 -5.535 -4.458 1.00 93.50 123 MET A O 1
ATOM 975 N N . LYS A 1 124 ? -6.049 -5.553 -5.068 1.00 94.62 124 LYS A N 1
ATOM 976 C CA . LYS A 1 124 ? -6.082 -4.142 -5.485 1.00 94.62 124 LYS A CA 1
ATOM 977 C C . LYS A 1 124 ? -5.847 -3.211 -4.304 1.00 94.62 124 LYS A C 1
ATOM 979 O O . LYS A 1 124 ? -5.086 -2.251 -4.421 1.00 94.62 124 LYS A O 1
ATOM 984 N N . THR A 1 125 ? -6.436 -3.515 -3.148 1.00 95.25 125 THR A N 1
ATOM 985 C CA . THR A 1 125 ? -6.166 -2.755 -1.922 1.00 95.25 125 THR A CA 1
ATOM 986 C C . THR A 1 125 ? -4.691 -2.832 -1.529 1.00 95.25 125 THR A C 1
ATOM 988 O O . THR A 1 125 ? -4.091 -1.802 -1.237 1.00 95.25 125 THR A O 1
ATOM 991 N N . LYS A 1 126 ? -4.074 -4.019 -1.582 1.00 94.75 126 LYS A N 1
ATOM 992 C CA . LYS A 1 126 ? -2.648 -4.247 -1.289 1.00 94.75 126 LYS A CA 1
ATOM 993 C C . LYS A 1 126 ? -1.745 -3.494 -2.253 1.00 94.75 126 LYS A C 1
ATOM 995 O O . LYS A 1 126 ? -0.787 -2.864 -1.815 1.00 94.75 126 LYS A O 1
ATOM 1000 N N . GLN A 1 127 ? -2.089 -3.477 -3.539 1.00 94.25 127 GLN A N 1
ATOM 1001 C CA . GLN A 1 127 ? -1.358 -2.709 -4.541 1.00 94.25 127 GLN A CA 1
ATOM 1002 C C . GLN A 1 127 ? -1.342 -1.209 -4.209 1.00 94.25 127 GLN A C 1
ATOM 1004 O O . GLN A 1 127 ? -0.280 -0.586 -4.250 1.00 94.25 127 GLN A O 1
ATOM 1009 N N . ILE A 1 128 ? -2.498 -0.642 -3.847 1.00 93.56 128 ILE A N 1
ATOM 1010 C CA . ILE A 1 128 ? -2.654 0.793 -3.575 1.00 93.56 128 ILE A CA 1
ATOM 1011 C C . ILE A 1 128 ? -2.079 1.166 -2.200 1.00 93.56 128 ILE A C 1
ATOM 1013 O O . ILE A 1 128 ? -1.187 2.009 -2.112 1.00 93.56 128 ILE A O 1
ATOM 1017 N N . ALA A 1 129 ? -2.553 0.530 -1.125 1.00 91.69 129 ALA A N 1
ATOM 1018 C CA . ALA A 1 129 ? -2.144 0.829 0.250 1.00 91.69 129 ALA A CA 1
ATOM 1019 C C . ALA A 1 129 ? -0.669 0.485 0.502 1.00 91.69 129 ALA A C 1
ATOM 1021 O O . ALA A 1 129 ? 0.037 1.217 1.192 1.00 91.69 129 ALA A O 1
ATOM 1022 N N . GLY A 1 130 ? -0.191 -0.599 -0.109 1.00 90.56 130 GLY A N 1
ATOM 1023 C CA . GLY A 1 130 ? 1.193 -1.050 -0.033 1.00 90.56 130 GLY A CA 1
ATOM 1024 C C . GLY A 1 130 ? 2.157 -0.329 -0.976 1.00 90.56 130 GLY A C 1
ATOM 1025 O O . GLY A 1 130 ? 3.351 -0.621 -0.930 1.00 90.56 130 GLY A O 1
ATOM 1026 N N . ARG A 1 131 ? 1.660 0.583 -1.830 1.00 92.38 131 ARG A N 1
ATOM 1027 C CA . ARG A 1 131 ? 2.440 1.312 -2.849 1.00 92.38 131 ARG A CA 1
ATOM 1028 C C . ARG A 1 131 ? 3.322 0.383 -3.692 1.00 92.38 131 ARG A C 1
ATOM 1030 O O . ARG A 1 131 ? 4.501 0.654 -3.912 1.00 92.38 131 ARG A O 1
ATOM 1037 N N . ILE A 1 132 ? 2.753 -0.736 -4.137 1.00 91.81 132 ILE A N 1
ATOM 1038 C CA . ILE A 1 132 ? 3.495 -1.747 -4.896 1.00 91.81 132 ILE A CA 1
ATOM 1039 C C . ILE A 1 132 ? 3.849 -1.184 -6.273 1.00 91.81 132 ILE A C 1
ATOM 1041 O O . ILE A 1 132 ? 2.969 -0.770 -7.027 1.00 91.81 132 ILE A O 1
ATOM 1045 N N . ILE A 1 133 ? 5.140 -1.214 -6.609 1.00 92.12 133 ILE A N 1
ATOM 1046 C CA . ILE A 1 133 ? 5.639 -0.906 -7.950 1.00 92.12 133 ILE A CA 1
ATOM 1047 C C . ILE A 1 133 ? 5.567 -2.198 -8.774 1.00 92.12 133 ILE A C 1
ATOM 1049 O O . ILE A 1 133 ? 6.268 -3.156 -8.439 1.00 92.12 133 ILE A O 1
ATOM 1053 N N . PRO A 1 134 ? 4.737 -2.265 -9.832 1.00 90.19 134 PRO A N 1
ATOM 1054 C CA . PRO A 1 134 ? 4.676 -3.446 -10.681 1.00 90.19 134 PRO A CA 1
ATOM 1055 C C . PRO A 1 134 ? 6.031 -3.707 -11.340 1.00 90.19 134 PRO A C 1
ATOM 1057 O O . PRO A 1 134 ? 6.635 -2.800 -11.914 1.00 90.19 134 PRO A O 1
ATOM 1060 N N . ALA A 1 135 ? 6.492 -4.952 -11.286 1.00 93.06 135 ALA A N 1
ATOM 1061 C CA . ALA A 1 135 ? 7.751 -5.370 -11.883 1.00 93.06 135 ALA A CA 1
ATOM 1062 C C . ALA A 1 135 ? 7.604 -6.749 -12.529 1.00 93.06 135 ALA A C 1
ATOM 1064 O O . ALA A 1 135 ? 6.898 -7.619 -12.022 1.00 93.06 135 ALA A O 1
ATOM 1065 N N . ILE A 1 136 ? 8.293 -6.945 -13.652 1.00 94.94 136 ILE A N 1
ATOM 1066 C CA . ILE A 1 136 ? 8.374 -8.222 -14.358 1.00 94.94 136 ILE A CA 1
ATOM 1067 C C . ILE A 1 136 ? 9.793 -8.409 -14.894 1.00 94.94 136 ILE A C 1
ATOM 1069 O O . ILE A 1 136 ? 10.440 -7.451 -15.324 1.00 94.94 136 ILE A O 1
ATOM 1073 N N . ALA A 1 137 ? 10.270 -9.654 -14.887 1.00 96.50 137 ALA A N 1
ATOM 1074 C CA . ALA A 1 137 ? 11.644 -9.988 -15.249 1.00 96.50 137 ALA A CA 1
ATOM 1075 C C . ALA A 1 137 ? 12.029 -9.562 -16.677 1.00 96.50 137 ALA A C 1
ATOM 1077 O O . ALA A 1 137 ? 13.191 -9.256 -16.924 1.00 96.50 137 ALA A O 1
ATOM 1078 N N . THR A 1 138 ? 11.077 -9.499 -17.613 1.00 96.50 138 THR A N 1
ATOM 1079 C CA . THR A 1 138 ? 11.336 -9.120 -19.012 1.00 96.50 138 THR A CA 1
ATOM 1080 C C . THR A 1 138 ? 11.836 -7.682 -19.142 1.00 96.50 138 THR A C 1
ATOM 1082 O O . THR A 1 138 ? 12.852 -7.448 -19.796 1.00 96.50 138 THR A O 1
ATOM 1085 N N . THR A 1 139 ? 11.190 -6.723 -18.471 1.00 95.94 139 THR A N 1
ATOM 1086 C CA . THR A 1 139 ? 11.634 -5.321 -18.448 1.00 95.94 139 THR A CA 1
ATOM 1087 C C . THR A 1 139 ? 12.979 -5.191 -17.735 1.00 95.94 139 THR A C 1
ATOM 1089 O O . THR A 1 139 ? 13.858 -4.486 -18.224 1.00 95.94 139 THR A O 1
ATOM 1092 N N . THR A 1 140 ? 13.186 -5.915 -16.629 1.00 97.06 140 THR A N 1
ATOM 1093 C CA . THR A 1 140 ? 14.473 -5.933 -15.912 1.00 97.06 140 THR A CA 1
ATOM 1094 C C . THR A 1 140 ? 15.606 -6.464 -16.790 1.00 97.06 140 THR A C 1
ATOM 1096 O O . THR A 1 140 ? 16.662 -5.841 -16.858 1.00 97.06 140 THR A O 1
ATOM 1099 N N . ALA A 1 141 ? 15.386 -7.571 -17.504 1.00 97.25 141 ALA A N 1
ATOM 1100 C CA . ALA A 1 141 ? 16.369 -8.154 -18.411 1.00 97.25 141 ALA A CA 1
ATOM 1101 C C . ALA A 1 141 ? 16.682 -7.224 -19.593 1.00 97.25 141 ALA A C 1
ATOM 1103 O O . ALA A 1 141 ? 17.848 -7.043 -19.936 1.00 97.25 141 ALA A O 1
ATOM 1104 N N . ALA A 1 142 ? 15.662 -6.585 -20.177 1.00 95.62 142 ALA A N 1
ATOM 1105 C CA . ALA A 1 142 ? 15.845 -5.621 -21.259 1.00 95.62 142 ALA A CA 1
ATOM 1106 C C . ALA A 1 142 ? 16.672 -4.403 -20.809 1.00 95.62 142 ALA A C 1
ATOM 1108 O O . ALA A 1 142 ? 17.645 -4.041 -21.469 1.00 95.62 142 ALA A O 1
ATOM 1109 N N . VAL A 1 143 ? 16.330 -3.801 -19.663 1.00 96.50 143 VAL A N 1
ATOM 1110 C CA . VAL A 1 143 ? 17.074 -2.663 -19.094 1.00 96.50 143 VAL A CA 1
ATOM 1111 C C . VAL A 1 143 ? 18.513 -3.062 -18.755 1.00 96.50 143 VAL A C 1
ATOM 1113 O O . VAL A 1 143 ? 19.439 -2.328 -19.095 1.00 96.50 143 VAL A O 1
ATOM 1116 N N . ALA A 1 144 ? 18.720 -4.231 -18.141 1.00 97.31 144 ALA A N 1
ATOM 1117 C CA . ALA A 1 144 ? 20.055 -4.735 -17.821 1.00 97.31 144 ALA A CA 1
ATOM 111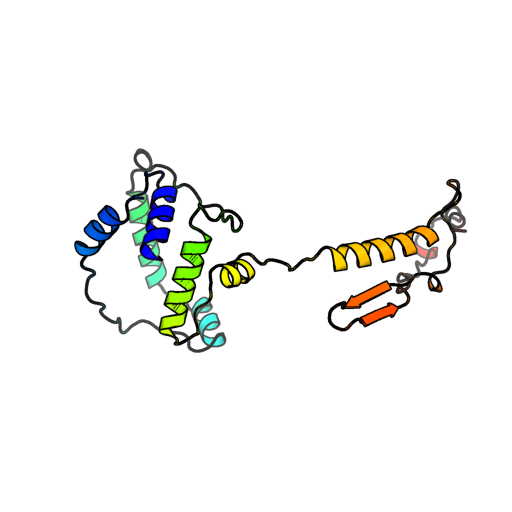8 C C . ALA A 1 14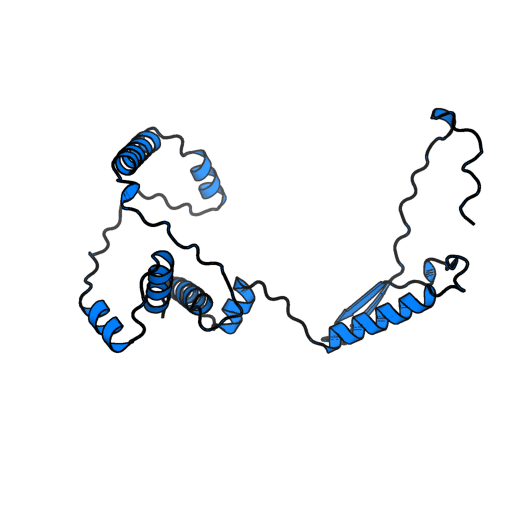4 ? 20.901 -4.967 -19.084 1.00 97.31 144 ALA A C 1
ATOM 1120 O O . ALA A 1 144 ? 22.053 -4.546 -19.134 1.00 97.31 144 ALA A O 1
ATOM 1121 N N . GLY A 1 145 ? 20.322 -5.564 -20.130 1.00 97.00 145 GLY A N 1
ATOM 1122 C CA . GLY A 1 145 ? 20.998 -5.770 -21.411 1.00 97.00 145 GLY A CA 1
ATOM 1123 C C . GLY A 1 145 ? 21.427 -4.457 -22.072 1.00 97.00 145 GLY A C 1
ATOM 1124 O O . GLY A 1 145 ? 22.576 -4.329 -22.492 1.00 97.00 145 GLY A O 1
ATOM 1125 N N . LEU A 1 146 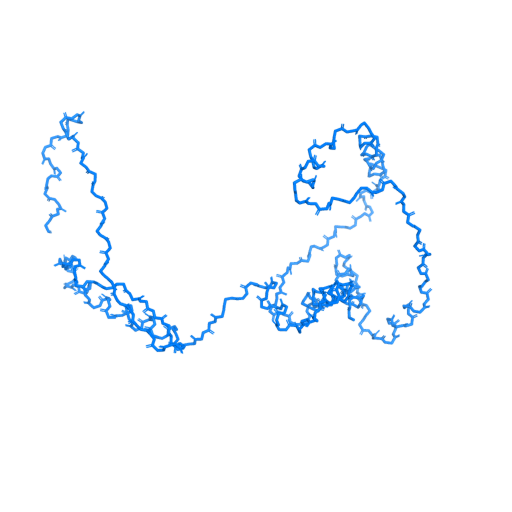? 20.545 -3.450 -22.103 1.00 96.12 146 LEU A N 1
ATOM 1126 C CA . LEU A 1 146 ? 20.884 -2.115 -22.613 1.00 96.12 146 LEU A CA 1
ATOM 1127 C C . LEU A 1 146 ? 21.992 -1.451 -21.783 1.00 96.12 146 LEU A C 1
ATOM 1129 O O . LEU A 1 146 ? 22.918 -0.873 -22.350 1.00 96.12 146 LEU A O 1
ATOM 1133 N N . ALA A 1 147 ? 21.952 -1.588 -20.455 1.00 96.19 147 ALA A N 1
ATOM 1134 C CA . ALA A 1 147 ? 23.009 -1.085 -19.581 1.00 96.19 147 ALA A CA 1
ATOM 1135 C C . ALA A 1 147 ? 24.362 -1.769 -19.856 1.00 96.19 147 ALA A C 1
ATOM 1137 O O . ALA A 1 147 ? 25.390 -1.095 -19.897 1.00 96.19 147 ALA A O 1
ATOM 1138 N N . CYS A 1 148 ? 24.379 -3.082 -20.111 1.00 96.31 148 CYS A N 1
ATOM 1139 C CA . CYS A 1 148 ? 25.591 -3.803 -20.507 1.00 96.31 148 CYS A CA 1
ATOM 1140 C C . CYS A 1 148 ? 26.155 -3.316 -21.854 1.00 96.31 148 CYS A C 1
ATOM 1142 O O . CYS A 1 148 ? 27.372 -3.240 -22.011 1.00 96.31 148 CYS A O 1
ATOM 1144 N N . ILE A 1 149 ? 25.303 -2.941 -22.815 1.00 94.44 149 ILE A N 1
ATOM 1145 C CA . ILE A 1 149 ? 25.744 -2.356 -24.095 1.00 94.44 149 ILE A CA 1
ATOM 1146 C C . ILE A 1 149 ? 26.413 -0.992 -23.875 1.00 94.44 149 ILE A C 1
ATOM 1148 O O . ILE A 1 149 ? 27.468 -0.724 -24.452 1.00 94.44 149 ILE A O 1
ATOM 1152 N N . GLU A 1 150 ? 25.845 -0.134 -23.024 1.00 93.56 150 GLU A N 1
ATOM 1153 C CA . GLU A 1 150 ? 26.487 1.138 -22.663 1.00 93.56 150 GLU A CA 1
ATOM 1154 C C . GLU A 1 150 ? 27.801 0.912 -21.897 1.00 93.56 150 GLU A C 1
ATOM 1156 O O . GLU A 1 150 ? 28.777 1.626 -22.129 1.00 93.56 150 GLU A O 1
ATOM 1161 N N . LEU A 1 151 ? 27.870 -0.126 -21.053 1.00 91.94 151 LEU A N 1
ATOM 1162 C CA . LEU A 1 151 ? 29.086 -0.492 -20.327 1.00 91.94 151 LEU A CA 1
ATOM 1163 C C . LEU A 1 151 ? 30.247 -0.814 -21.274 1.00 91.94 151 LEU A C 1
ATOM 1165 O O . LEU A 1 151 ? 31.357 -0.358 -21.012 1.00 91.94 151 LEU A O 1
ATOM 1169 N N . TYR A 1 152 ? 30.013 -1.516 -22.391 1.00 89.56 152 TYR A N 1
ATOM 1170 C CA . TYR A 1 152 ? 31.061 -1.805 -23.385 1.00 89.56 152 TYR A CA 1
ATOM 1171 C C . TYR A 1 152 ? 31.775 -0.548 -23.892 1.00 89.56 152 TYR A C 1
ATOM 1173 O O . TYR A 1 152 ? 32.979 -0.586 -24.139 1.00 89.56 152 TYR A O 1
ATOM 1181 N N . LYS A 1 153 ? 31.069 0.584 -23.988 1.00 89.19 153 LYS A N 1
ATOM 1182 C CA . LYS A 1 153 ? 31.649 1.868 -24.415 1.00 89.19 153 LYS A CA 1
ATOM 1183 C C . LYS A 1 153 ? 32.640 2.417 -23.386 1.00 89.19 153 LYS A C 1
ATOM 1185 O O . LYS A 1 153 ? 33.498 3.219 -23.729 1.00 89.19 153 LYS A O 1
ATOM 1190 N N . MET A 1 154 ? 32.541 1.991 -22.130 1.00 86.62 154 MET A N 1
ATOM 1191 C CA . MET A 1 154 ? 33.412 2.418 -21.035 1.00 86.62 154 MET A CA 1
ATOM 1192 C C . MET A 1 154 ? 34.536 1.426 -20.716 1.00 86.62 154 MET A C 1
ATOM 1194 O O . MET A 1 154 ? 35.363 1.712 -19.847 1.00 86.62 154 MET A O 1
ATOM 1198 N N . ILE A 1 155 ? 34.602 0.275 -21.393 1.00 85.31 155 ILE A N 1
ATOM 1199 C CA . ILE A 1 155 ? 35.667 -0.707 -21.167 1.00 85.31 155 ILE A CA 1
ATOM 1200 C C . ILE A 1 155 ? 36.968 -0.179 -21.789 1.00 85.31 155 ILE A C 1
ATOM 1202 O O . ILE A 1 155 ? 37.149 -0.179 -23.004 1.00 85.31 155 ILE A O 1
ATOM 1206 N N . GLY A 1 156 ? 37.872 0.307 -20.935 1.00 76.06 156 GLY A N 1
ATOM 1207 C CA . GLY A 1 156 ? 39.233 0.705 -21.296 1.00 76.06 156 GLY A CA 1
ATOM 1208 C C . GLY A 1 156 ? 40.258 -0.406 -21.050 1.00 76.06 156 GLY A C 1
ATOM 1209 O O . GLY A 1 156 ? 39.970 -1.442 -20.459 1.00 76.06 156 GLY A O 1
ATOM 1210 N N . ASN A 1 157 ? 41.506 -0.161 -21.435 1.00 75.56 157 ASN A N 1
ATOM 1211 C CA . ASN A 1 157 ? 42.654 -1.060 -21.252 1.00 75.56 157 ASN A CA 1
ATOM 1212 C C . ASN A 1 157 ? 43.255 -1.032 -19.825 1.00 75.56 157 ASN A C 1
ATOM 1214 O O . ASN A 1 157 ? 44.444 -1.283 -19.650 1.00 75.56 157 ASN A O 1
ATOM 1218 N N . GLY A 1 158 ? 42.463 -0.678 -18.806 1.00 70.88 158 GLY A N 1
ATOM 1219 C CA . GLY A 1 158 ? 42.852 -0.660 -17.384 1.00 70.88 158 GLY A CA 1
ATOM 1220 C C . GLY A 1 158 ? 43.780 0.483 -16.946 1.00 70.88 158 GLY A C 1
ATOM 1221 O O . GLY A 1 158 ? 43.769 0.859 -15.779 1.00 70.88 158 GLY A O 1
ATOM 1222 N N . ASN A 1 159 ? 44.532 1.086 -17.872 1.00 72.94 159 ASN A N 1
ATOM 1223 C CA . ASN A 1 159 ? 45.550 2.094 -17.548 1.00 72.94 159 ASN A CA 1
ATOM 1224 C C . ASN A 1 159 ? 45.057 3.548 -17.655 1.00 72.94 159 ASN A C 1
ATOM 1226 O O . ASN A 1 159 ? 45.684 4.448 -17.094 1.00 72.94 159 ASN A O 1
ATOM 1230 N N . ARG A 1 160 ? 43.961 3.806 -18.385 1.00 70.62 160 ARG A N 1
ATOM 1231 C CA . ARG A 1 160 ? 43.326 5.129 -18.530 1.00 70.62 160 ARG A CA 1
ATOM 1232 C C . ARG A 1 160 ? 41.817 4.985 -18.718 1.00 70.62 160 ARG A C 1
ATOM 1234 O O . ARG A 1 160 ? 41.352 3.984 -19.258 1.00 70.62 160 ARG A O 1
ATOM 1241 N N . LEU A 1 161 ? 41.067 6.011 -18.311 1.00 73.69 161 LEU A N 1
ATOM 1242 C CA . LEU A 1 161 ? 39.658 6.135 -18.685 1.00 73.69 161 LEU A CA 1
ATOM 1243 C C . LEU A 1 161 ? 39.558 6.286 -20.211 1.00 73.69 161 LEU A C 1
ATOM 1245 O O . LEU A 1 161 ? 40.318 7.072 -20.786 1.00 73.69 161 LEU A O 1
ATOM 1249 N N . PRO A 1 162 ? 38.651 5.558 -20.878 1.00 76.12 162 PRO A N 1
ATOM 1250 C CA . PRO A 1 162 ? 38.478 5.700 -22.312 1.00 76.12 162 PRO A CA 1
ATOM 1251 C C . PRO A 1 162 ? 37.889 7.077 -22.643 1.00 76.12 162 PRO A C 1
ATOM 1253 O O . PRO A 1 162 ? 36.914 7.526 -22.039 1.00 76.12 162 PRO A O 1
ATOM 1256 N N . ASN A 1 163 ? 38.503 7.762 -23.609 1.00 82.75 163 ASN A N 1
ATOM 1257 C CA . ASN A 1 163 ? 38.033 9.051 -24.109 1.00 82.75 163 ASN A CA 1
ATOM 1258 C C . ASN A 1 163 ? 36.989 8.815 -25.210 1.00 82.75 163 ASN A C 1
ATOM 1260 O O . ASN A 1 163 ? 37.316 8.797 -26.397 1.00 82.75 163 ASN A O 1
ATOM 1264 N N . VAL A 1 164 ? 35.745 8.556 -24.798 1.00 84.56 164 VAL A N 1
ATOM 1265 C CA . VAL A 1 164 ? 34.631 8.273 -25.714 1.00 84.56 164 VAL A CA 1
ATOM 1266 C C . VAL A 1 164 ? 33.762 9.518 -25.899 1.00 84.56 164 VAL A C 1
ATOM 1268 O O . VAL A 1 164 ? 33.316 10.097 -24.904 1.00 84.56 164 VAL A O 1
ATOM 1271 N N . PRO A 1 165 ? 33.487 9.945 -27.147 1.00 87.75 165 PRO A N 1
ATOM 1272 C CA . PRO A 1 165 ? 32.617 11.084 -27.408 1.00 87.75 165 PRO A CA 1
ATOM 1273 C C . PRO A 1 165 ? 31.205 10.876 -26.852 1.00 87.75 165 PRO A C 1
ATOM 1275 O O . PRO A 1 165 ? 30.621 9.802 -26.992 1.00 87.75 165 PRO A O 1
ATOM 1278 N N . LEU A 1 166 ? 30.619 11.942 -26.298 1.00 87.69 166 LEU A N 1
ATOM 1279 C CA . LEU A 1 166 ? 29.279 11.909 -25.699 1.00 87.69 166 LEU A CA 1
ATOM 1280 C C . LEU A 1 166 ? 28.193 11.411 -26.674 1.00 87.69 166 LEU A C 1
ATOM 1282 O O . LEU A 1 166 ? 27.287 10.701 -26.255 1.00 87.69 166 LEU A O 1
ATOM 1286 N N . ALA A 1 167 ? 28.325 11.718 -27.970 1.00 89.44 167 ALA A N 1
ATOM 1287 C CA . ALA A 1 167 ? 27.380 11.327 -29.025 1.00 89.44 167 ALA A CA 1
ATOM 1288 C C . ALA A 1 167 ? 27.215 9.799 -29.189 1.00 89.44 167 ALA A C 1
ATOM 1290 O O . ALA A 1 167 ? 26.205 9.325 -29.718 1.00 89.44 167 ALA A O 1
ATOM 1291 N N . VAL A 1 168 ? 28.205 9.020 -28.730 1.00 90.69 168 VAL A N 1
ATOM 1292 C CA . VAL A 1 168 ? 28.192 7.550 -28.797 1.00 90.69 168 VAL A CA 1
ATOM 1293 C C . VAL A 1 168 ? 27.294 6.952 -27.710 1.00 90.69 168 VAL A C 1
ATOM 1295 O O . VAL A 1 168 ? 26.742 5.868 -27.901 1.00 90.69 168 VAL A O 1
ATOM 1298 N N . PHE A 1 169 ? 27.110 7.643 -26.584 1.00 93.75 169 PHE A N 1
ATOM 1299 C CA . PHE A 1 169 ? 26.224 7.201 -25.509 1.00 93.75 169 PHE A CA 1
ATOM 1300 C C . PHE A 1 169 ? 24.761 7.419 -25.879 1.00 93.75 169 PHE A C 1
ATOM 1302 O O . PHE A 1 169 ? 24.424 8.369 -26.590 1.00 93.75 169 PHE A O 1
ATOM 1309 N N . LYS A 1 170 ? 23.888 6.538 -25.386 1.00 95.75 170 LYS A N 1
ATOM 1310 C CA . LYS A 1 170 ? 22.444 6.635 -25.604 1.00 95.75 170 LYS A CA 1
ATOM 1311 C C . LYS A 1 170 ? 21.694 6.409 -24.293 1.00 95.75 170 LYS A C 1
ATOM 1313 O O . LYS A 1 170 ? 21.899 5.414 -23.609 1.00 95.75 170 LYS A O 1
ATOM 1318 N N . ASN A 1 171 ? 20.785 7.322 -23.969 1.00 96.06 171 ASN A N 1
ATOM 1319 C CA . ASN A 1 171 ? 19.751 7.092 -22.968 1.00 96.06 171 ASN A CA 1
ATOM 1320 C C . ASN A 1 171 ? 18.662 6.228 -23.600 1.00 96.06 171 ASN A C 1
ATOM 1322 O O . ASN A 1 171 ? 18.123 6.613 -24.636 1.00 96.06 171 ASN A O 1
ATOM 1326 N N . GLY A 1 172 ? 18.347 5.083 -22.996 1.00 95.62 172 GLY A N 1
ATOM 1327 C CA . GLY A 1 172 ? 17.292 4.185 -23.464 1.00 95.62 172 GLY A CA 1
ATOM 1328 C C . GLY A 1 172 ? 15.967 4.422 -22.743 1.00 95.62 172 GLY A C 1
ATOM 1329 O O . GLY A 1 172 ? 15.914 4.444 -21.516 1.00 95.62 172 GLY A O 1
ATOM 1330 N N . PHE A 1 173 ? 14.889 4.537 -23.511 1.00 95.81 173 PHE A N 1
ATOM 1331 C CA . PHE A 1 173 ? 13.508 4.562 -23.040 1.00 95.81 173 PHE A CA 1
ATOM 1332 C C . PHE A 1 173 ? 12.779 3.397 -23.692 1.00 95.81 173 PHE A C 1
ATOM 1334 O O . PHE A 1 173 ? 12.857 3.231 -24.907 1.00 95.81 173 PHE A O 1
ATOM 1341 N N . LEU A 1 174 ? 12.072 2.584 -22.911 1.00 95.56 174 LEU A N 1
ATOM 1342 C CA . LEU A 1 174 ? 11.349 1.443 -23.461 1.00 95.56 174 LEU A CA 1
ATOM 1343 C C . LEU A 1 174 ? 9.984 1.254 -22.812 1.00 95.56 174 LEU A C 1
ATOM 1345 O O . LEU A 1 174 ? 9.815 1.455 -21.611 1.00 95.56 174 LEU A O 1
ATOM 1349 N N . ASN A 1 175 ? 9.018 0.837 -23.624 1.00 94.81 175 ASN A N 1
ATOM 1350 C CA . ASN A 1 175 ? 7.711 0.375 -23.180 1.00 94.81 175 ASN A CA 1
ATOM 1351 C C . ASN A 1 175 ? 7.356 -0.896 -23.956 1.00 94.81 175 ASN A C 1
ATOM 1353 O O . ASN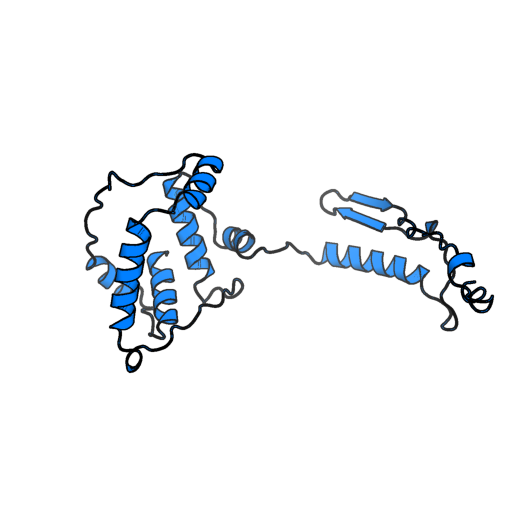 A 1 175 ? 6.895 -0.833 -25.096 1.00 94.81 175 ASN A O 1
ATOM 1357 N N . LEU A 1 176 ? 7.560 -2.050 -23.315 1.00 93.75 176 LEU A N 1
ATOM 1358 C CA . LEU A 1 176 ? 7.341 -3.365 -23.924 1.00 93.75 176 LEU A CA 1
ATOM 1359 C C . LEU A 1 176 ? 5.858 -3.687 -24.175 1.00 93.75 176 LEU A C 1
ATOM 1361 O O . LEU A 1 176 ? 5.575 -4.631 -24.903 1.00 93.75 176 LEU A O 1
ATOM 1365 N N . ALA A 1 177 ? 4.920 -2.919 -23.607 1.00 94.06 177 ALA A N 1
ATOM 1366 C CA . ALA A 1 177 ? 3.496 -3.082 -23.897 1.00 94.06 177 ALA A CA 1
ATOM 1367 C C . ALA A 1 177 ? 3.116 -2.522 -25.282 1.00 94.06 177 ALA A C 1
ATOM 1369 O O . ALA A 1 177 ? 2.213 -3.048 -25.925 1.00 94.06 177 ALA A O 1
ATOM 1370 N N . LEU A 1 178 ? 3.816 -1.475 -25.746 1.00 93.75 178 LEU A N 1
ATOM 1371 C CA . LEU A 1 178 ? 3.653 -0.853 -27.073 1.00 93.75 178 LEU A CA 1
ATOM 1372 C C . LEU A 1 178 ? 4.800 -1.202 -28.042 1.00 93.75 178 LEU A C 1
ATOM 1374 O O . LEU A 1 178 ? 4.999 -0.511 -29.038 1.00 93.75 178 LEU A O 1
ATOM 1378 N N . PRO A 1 179 ? 5.530 -2.295 -27.781 1.00 89.31 179 PRO A N 1
ATOM 1379 C CA . PRO A 1 179 ? 6.897 -2.548 -28.270 1.00 89.31 179 PRO A CA 1
ATOM 1380 C C . PRO A 1 179 ? 7.759 -1.314 -28.616 1.00 89.31 179 PRO A C 1
ATOM 1382 O O . PRO A 1 179 ? 8.455 -1.290 -29.630 1.00 89.31 179 PRO A O 1
ATOM 1385 N N . PHE A 1 180 ? 7.726 -0.270 -27.787 1.00 95.69 180 PHE A N 1
ATOM 1386 C CA . PHE A 1 180 ? 8.396 1.000 -28.066 1.00 95.69 180 PHE A CA 1
ATOM 1387 C C . PHE A 1 180 ? 9.822 1.024 -27.509 1.00 95.69 180 PHE A C 1
ATOM 1389 O O . PHE A 1 180 ? 10.032 0.706 -26.337 1.00 95.69 180 PHE A O 1
ATOM 1396 N N . PHE A 1 181 ? 10.768 1.490 -28.330 1.00 95.81 181 PHE A N 1
ATOM 1397 C CA . PHE A 1 181 ? 12.153 1.774 -27.954 1.00 95.81 181 PHE A CA 1
ATOM 1398 C C . PHE A 1 181 ? 12.551 3.153 -28.484 1.00 95.81 181 PHE A C 1
ATOM 1400 O O . PHE A 1 181 ? 12.466 3.416 -29.682 1.00 95.81 181 PHE A O 1
ATOM 1407 N N . GLY A 1 182 ? 12.997 4.029 -27.591 1.00 96.31 182 GLY A N 1
ATOM 1408 C CA . GLY A 1 182 ? 13.485 5.363 -27.906 1.00 96.31 182 GLY A CA 1
ATOM 1409 C C . GLY A 1 182 ? 14.889 5.558 -27.357 1.00 96.31 182 GLY A C 1
ATOM 1410 O O . GLY A 1 182 ? 15.180 5.157 -26.231 1.00 96.31 182 GLY A O 1
ATOM 1411 N N . PHE A 1 183 ? 15.752 6.198 -28.141 1.00 96.56 183 PHE A N 1
ATOM 1412 C CA . PHE A 1 183 ? 17.110 6.523 -27.726 1.00 96.56 183 PHE A CA 1
ATOM 1413 C C . PHE A 1 183 ? 17.378 8.012 -27.906 1.00 96.56 183 PHE A C 1
ATOM 1415 O O . PHE A 1 183 ? 17.045 8.578 -28.946 1.00 96.56 183 PHE A O 1
ATOM 1422 N N . SER A 1 184 ? 17.996 8.646 -26.912 1.00 95.62 184 SER A N 1
ATOM 1423 C CA . SER A 1 184 ? 18.433 10.043 -27.001 1.00 95.62 184 SER A CA 1
ATOM 1424 C C . SER A 1 184 ? 19.881 10.206 -26.568 1.00 95.62 184 SER A C 1
ATOM 1426 O O . SER A 1 184 ? 20.427 9.381 -25.836 1.00 95.62 184 SER A O 1
ATOM 1428 N N . GLU A 1 185 ? 20.530 11.264 -27.042 1.00 93.50 185 GLU A N 1
ATOM 1429 C CA . GLU A 1 185 ? 21.880 11.589 -26.591 1.00 93.50 185 GLU A CA 1
ATOM 1430 C C . GLU A 1 185 ? 21.849 12.167 -25.171 1.00 93.50 185 GLU A C 1
ATOM 1432 O O . GLU A 1 185 ? 20.960 12.966 -24.849 1.00 93.50 185 GLU A O 1
ATOM 1437 N N . PRO A 1 186 ? 22.800 11.787 -24.300 1.00 92.75 186 PRO A N 1
ATOM 1438 C CA . PRO A 1 186 ? 22.907 12.389 -22.984 1.00 92.75 186 PRO A CA 1
ATOM 1439 C C . PRO A 1 186 ? 23.217 13.883 -23.057 1.00 92.75 186 PRO A C 1
ATOM 1441 O O . PRO A 1 186 ? 23.962 14.355 -23.916 1.00 92.75 186 PRO A O 1
ATOM 1444 N N . ILE A 1 187 ? 22.677 14.631 -22.099 1.00 91.94 187 ILE A N 1
ATOM 1445 C CA . ILE A 1 187 ? 22.913 16.069 -21.987 1.00 91.94 187 ILE A CA 1
ATOM 1446 C C . ILE A 1 187 ? 24.326 16.303 -21.447 1.00 91.94 187 ILE A C 1
ATOM 1448 O O . ILE A 1 187 ? 24.745 15.697 -20.459 1.00 91.94 187 ILE A O 1
ATOM 1452 N N . ALA A 1 188 ? 25.066 17.212 -22.084 1.00 90.12 188 ALA A N 1
ATOM 1453 C CA . ALA A 1 188 ? 26.395 17.590 -21.628 1.00 90.12 188 ALA A CA 1
ATOM 1454 C C . ALA A 1 188 ? 26.344 18.272 -20.251 1.00 90.12 188 ALA A C 1
ATOM 1456 O O . ALA A 1 188 ? 25.475 19.101 -19.977 1.00 90.12 188 ALA A O 1
ATOM 1457 N N . ALA A 1 189 ? 27.324 17.970 -19.398 1.00 87.06 189 ALA A N 1
ATOM 1458 C CA . ALA A 1 189 ? 27.422 18.594 -18.084 1.00 87.06 189 ALA A CA 1
ATOM 1459 C C . ALA A 1 189 ? 27.557 20.130 -18.201 1.00 87.06 189 ALA A C 1
ATOM 1461 O O . ALA A 1 189 ? 28.361 20.616 -19.011 1.00 87.06 189 ALA A O 1
ATOM 1462 N N . PRO A 1 190 ? 26.826 20.911 -17.382 1.00 88.38 190 PRO A N 1
ATOM 1463 C CA . PRO A 1 190 ? 26.899 22.366 -17.418 1.00 88.38 190 PRO A CA 1
ATOM 1464 C C . PRO A 1 190 ? 28.310 22.843 -17.054 1.00 88.38 190 PRO A C 1
ATOM 1466 O O . PRO A 1 190 ? 28.868 22.478 -16.018 1.00 88.38 190 PRO A O 1
ATOM 1469 N N . LYS A 1 191 ? 28.899 23.688 -17.906 1.00 86.19 191 LYS A N 1
ATOM 1470 C CA . LYS A 1 191 ? 30.231 24.268 -17.683 1.00 86.19 191 LYS A CA 1
ATOM 1471 C C . LYS A 1 191 ? 30.090 25.651 -17.053 1.00 86.19 191 LYS A C 1
ATOM 1473 O O . LYS A 1 191 ? 29.501 26.545 -17.654 1.00 86.19 191 LYS A O 1
ATOM 1478 N N . LYS A 1 192 ? 30.677 25.854 -15.871 1.00 83.81 192 LYS A N 1
ATOM 1479 C CA . LYS A 1 192 ? 30.846 27.190 -15.277 1.00 83.81 192 LYS A CA 1
ATOM 1480 C C . LYS A 1 192 ? 32.209 27.756 -15.677 1.00 83.81 192 LYS A C 1
ATOM 1482 O O . LYS A 1 192 ? 33.225 27.086 -15.501 1.00 83.81 192 LYS A O 1
ATOM 1487 N N . LYS A 1 193 ? 32.236 28.986 -16.203 1.00 77.31 193 LYS A N 1
ATOM 1488 C CA . LYS A 1 193 ? 33.485 29.741 -16.380 1.00 77.31 193 LYS A CA 1
ATOM 1489 C C . LYS A 1 193 ? 33.906 30.280 -15.014 1.00 77.31 193 LYS A C 1
ATOM 1491 O O . LYS A 1 193 ? 33.200 31.096 -14.435 1.00 77.31 193 LYS A O 1
ATOM 1496 N N . MET A 1 194 ? 35.029 29.790 -14.502 1.00 71.19 194 MET A N 1
ATOM 1497 C CA . MET A 1 194 ? 35.698 30.360 -13.334 1.00 71.19 194 MET A CA 1
ATOM 1498 C C . MET A 1 194 ? 36.717 31.379 -13.837 1.00 71.19 194 MET A C 1
ATOM 1500 O O . MET A 1 194 ? 37.591 31.024 -14.628 1.00 71.19 194 MET A O 1
ATOM 1504 N N . ASP A 1 195 ? 36.598 32.628 -13.396 1.00 71.12 195 ASP A N 1
ATOM 1505 C CA . ASP A 1 195 ? 37.628 33.632 -13.636 1.00 71.12 195 ASP A CA 1
ATOM 1506 C C . ASP A 1 195 ? 38.777 33.413 -12.646 1.00 71.12 195 ASP A C 1
ATOM 1508 O O . ASP A 1 195 ? 38.709 33.759 -11.466 1.00 71.12 195 ASP A O 1
ATOM 1512 N N . ILE A 1 196 ? 39.820 32.754 -13.137 1.00 62.97 196 ILE A N 1
ATOM 1513 C CA . ILE A 1 196 ? 40.991 32.330 -12.362 1.00 62.97 196 ILE A CA 1
ATOM 1514 C C . ILE A 1 196 ? 41.865 33.527 -11.952 1.00 62.97 196 ILE A C 1
ATOM 1516 O O . ILE A 1 196 ? 42.685 33.401 -11.044 1.00 62.97 196 ILE A O 1
ATOM 1520 N N . SER A 1 197 ? 41.662 34.697 -12.571 1.00 57.59 197 SER A N 1
ATOM 1521 C CA . SER A 1 197 ? 42.413 35.918 -12.262 1.00 57.59 197 SER A CA 1
ATOM 1522 C C . SER A 1 197 ? 42.081 36.498 -10.880 1.00 57.59 197 SER A C 1
ATOM 1524 O O . SER A 1 197 ? 42.922 37.161 -10.278 1.00 57.59 197 SER A O 1
ATOM 1526 N N . ARG A 1 198 ? 40.907 36.178 -10.315 1.00 52.88 198 ARG A N 1
ATOM 1527 C CA . ARG A 1 198 ? 40.498 36.612 -8.965 1.00 52.88 198 ARG A CA 1
ATOM 1528 C C . ARG A 1 198 ? 41.042 35.765 -7.813 1.00 52.88 198 ARG A C 1
ATOM 1530 O O . ARG A 1 198 ? 40.928 36.195 -6.671 1.00 52.88 198 ARG A O 1
ATOM 1537 N N . PHE A 1 199 ? 41.607 34.585 -8.078 1.00 56.41 199 PHE A N 1
ATOM 1538 C CA . PHE A 1 199 ? 42.000 33.640 -7.021 1.00 56.41 199 PHE A CA 1
ATOM 1539 C C . PHE A 1 199 ? 43.512 33.454 -6.852 1.00 56.41 199 PHE A C 1
ATOM 1541 O O . PHE A 1 199 ? 43.919 32.718 -5.960 1.00 56.41 199 PHE A O 1
ATOM 1548 N N . GLY A 1 200 ? 44.354 34.105 -7.664 1.00 54.47 200 GLY A N 1
ATOM 1549 C CA . GLY A 1 200 ? 45.814 34.053 -7.496 1.00 54.47 200 GLY A CA 1
ATOM 1550 C C . GLY A 1 200 ? 46.416 32.639 -7.552 1.00 54.47 200 GLY A C 1
ATOM 1551 O O . GLY A 1 200 ? 47.499 32.416 -7.019 1.00 54.47 200 GLY A O 1
ATOM 1552 N N . ILE A 1 201 ? 45.722 31.668 -8.160 1.00 50.88 201 ILE A N 1
ATOM 1553 C CA . ILE A 1 201 ? 46.205 30.287 -8.263 1.00 50.88 201 ILE A CA 1
ATOM 1554 C C . ILE A 1 201 ? 47.007 30.157 -9.554 1.00 50.88 201 ILE A C 1
ATOM 1556 O O . ILE A 1 201 ? 46.458 30.101 -10.655 1.00 50.88 201 ILE A O 1
ATOM 1560 N N . ASP A 1 202 ? 48.323 30.124 -9.378 1.00 49.72 202 ASP A N 1
ATOM 1561 C CA . ASP A 1 202 ? 49.318 29.931 -10.421 1.00 49.72 202 ASP A CA 1
ATOM 1562 C C . ASP A 1 202 ? 49.107 28.605 -11.185 1.00 49.72 202 ASP A C 1
ATOM 1564 O O . ASP A 1 202 ? 48.583 27.615 -10.666 1.00 49.72 202 ASP A O 1
ATOM 1568 N N . SER A 1 203 ? 49.547 28.623 -12.438 1.00 50.03 203 SER A N 1
ATOM 1569 C CA . SER A 1 203 ? 49.442 27.702 -13.583 1.00 50.03 203 SER A CA 1
ATOM 1570 C C . SER A 1 203 ? 49.515 26.168 -13.383 1.00 50.03 203 SER A C 1
ATOM 1572 O O . SER A 1 203 ? 49.387 25.428 -14.362 1.00 50.03 203 SER A O 1
ATOM 1574 N N . LYS A 1 204 ? 49.642 25.633 -12.162 1.00 48.41 204 LYS A N 1
ATOM 1575 C CA . LYS A 1 204 ? 49.834 24.194 -11.873 1.00 48.41 204 LYS A CA 1
ATOM 1576 C C . LYS A 1 204 ? 48.615 23.287 -12.106 1.00 48.41 204 LYS A C 1
ATOM 1578 O O . LYS A 1 204 ? 48.778 22.070 -12.148 1.00 48.41 204 LYS A O 1
ATOM 1583 N N . TYR A 1 205 ? 47.407 23.826 -12.282 1.00 49.28 205 TYR A N 1
ATOM 1584 C CA . TYR A 1 205 ? 46.179 23.023 -12.457 1.00 49.28 205 TYR A CA 1
ATOM 1585 C C . TYR A 1 205 ? 45.728 22.830 -13.914 1.00 49.28 205 TYR A C 1
ATOM 1587 O O . TYR A 1 205 ? 44.677 22.237 -14.163 1.00 49.28 205 TYR A O 1
ATOM 1595 N N . ARG A 1 206 ? 46.506 23.307 -14.894 1.00 47.84 206 ARG A N 1
ATOM 1596 C CA . ARG A 1 206 ? 46.086 23.339 -16.304 1.00 47.84 206 ARG A CA 1
ATOM 1597 C C . ARG A 1 206 ? 46.172 21.985 -17.030 1.00 47.84 206 ARG A C 1
ATOM 1599 O O . ARG A 1 206 ? 45.574 21.860 -18.092 1.00 47.84 206 ARG A O 1
ATOM 1606 N N . ASP A 1 207 ? 46.833 20.970 -16.462 1.00 42.72 207 ASP A N 1
ATOM 1607 C CA . ASP A 1 207 ? 47.232 19.770 -17.220 1.00 42.72 207 ASP A CA 1
ATOM 1608 C C . ASP A 1 207 ? 46.868 18.423 -16.560 1.00 42.72 207 ASP A C 1
ATOM 1610 O O . ASP A 1 207 ? 47.700 17.540 -16.375 1.00 42.72 207 ASP A O 1
ATOM 1614 N N . ARG A 1 208 ? 45.598 18.241 -16.166 1.00 40.34 208 ARG A N 1
ATOM 1615 C CA . ARG A 1 208 ? 45.075 16.918 -15.740 1.00 40.34 208 ARG A CA 1
ATOM 1616 C C . ARG A 1 208 ? 43.783 16.481 -16.429 1.00 40.34 208 ARG A C 1
ATOM 1618 O O . ARG A 1 208 ? 43.029 15.696 -15.862 1.00 40.34 208 ARG A O 1
ATOM 1625 N N . ARG A 1 209 ? 43.495 16.978 -17.632 1.00 43.47 209 ARG A N 1
ATOM 1626 C CA . ARG A 1 209 ? 42.403 16.448 -18.468 1.00 43.47 209 ARG A CA 1
ATOM 1627 C C . ARG A 1 209 ? 42.778 16.502 -19.951 1.00 43.47 209 ARG A C 1
ATOM 1629 O O . ARG A 1 209 ? 42.438 17.459 -20.640 1.00 43.47 209 ARG A O 1
ATOM 1636 N N . LYS A 1 210 ? 43.476 15.463 -20.407 1.00 34.62 210 LYS A N 1
ATOM 1637 C CA . LYS A 1 210 ? 43.426 14.953 -21.781 1.00 34.62 210 LYS A CA 1
ATOM 1638 C C . LYS A 1 210 ? 42.975 13.503 -21.725 1.00 34.62 210 LYS A C 1
ATOM 1640 O O . LYS A 1 210 ? 43.393 12.826 -20.759 1.00 34.62 210 LYS A O 1
#

Secondary structure (DSSP, 8-state):
-HHHHHHHHHHHHTT------HHHHHHHHHH--PPPP---TT----SSHHHHHHHHHH---HHHHHHHHHHHHHHHTS-TTSPPPPPP----SS-TTSSHHHHHHHHHHHHHHHTTPPP--HHHHHHHHTT-----HHHHHHHHHHHHHHHHHH---SSS-----GGG--EEEEETTTTEEEEEPPPPPPPP---GGGTT--STTSSS--